Protein AF-0000000085160497 (afdb_homodimer)

Radius of gyration: 19.73 Å; Cα contacts (8 Å, |Δi|>4): 270; chains: 2; bounding box: 45×55×49 Å

Foldseek 3Di:
DVPVLVVLLVQLVVLLVVLLVLLVDDCVPDDPVVSVVSLVVSVVSLLSNLVSLLVSLQVLCCPPVNDHDDDSLVSLVVCVVVPLDDPVLSVLSVVSVVLSVCSVPPPDPVSSVVSSVSSSVCNPSSVSSSVSSD/DVPVLVVLLVQLVVLLVVLLVLLVDDCVPDDPVVSVVSLVVSLVSLLSNLVSLLVSLQVLCCPPVNDHDDDSLVSLVVCVVVPLDDPVLSVLSVVSVVLSVCSVPPPDPVSSVVSSVSSSVCNPSSVSSSVSSD

Nearest PDB structures (foldseek):
  1wwp-assembly1_B  TM=9.136E-01  e=4.218E-06  Thermus thermophilus HB8
  7bxo-assembly1_F  TM=7.061E-01  e=1.904E-03  Shewanella oneidensis MR-1
  7aer-assembly1_B  TM=7.133E-01  e=2.712E-03  Shewanella oneidensis MR-1
  6m6w-assembly1_H  TM=7.078E-01  e=6.733E-03  Shewanella oneidensis MR-1
  1ylm-assembly1_B  TM=7.278E-01  e=1.061E-02  Bacillus subtilis subsp. subtilis str. 168

Secondary structure (DSSP, 8-state):
-HHHHHHHHHHHHHHHHHHHHHHTS--TTS-HHHHHHHHHHHHHHHHHHHHHHHHHHHHHIIIII-----SHHHHHHHHHHTTSS-HHHHHHHHHHHHHHHHGGGTTSHHHHHHHHHHHHTTTTHHHHHHGGG-/-HHHHHHHHHHHHHHHHHHHHHHTS--TTS-HHHHHHHHHHHHHHHHHHHHHHHHHHHHHIIIII-----SHHHHHHHHHHTTSS-HHHHHHHHHHHHHHHHGGGTTSHHHHHHHHHHHHTTTTHHHHHHGGG-

pLDDT: mean 94.73, std 6.56, range [46.28, 98.62]

Structure (mmCIF, N/CA/C/O backbone):
data_AF-0000000085160497-model_v1
#
loop_
_entity.id
_entity.type
_entity.pdbx_description
1 polymer 'Nucleotidyltransferase substrate binding protein, HI0074 family'
#
loop_
_atom_site.group_PDB
_atom_site.id
_atom_site.type_symbol
_atom_site.label_atom_id
_atom_site.label_alt_id
_atom_site.label_comp_id
_atom_site.label_asym_id
_atom_site.label_entity_id
_atom_site.label_seq_id
_atom_site.pdbx_PDB_ins_code
_atom_site.Cartn_x
_atom_site.Cartn_y
_atom_site.Cartn_z
_atom_site.occupancy
_atom_site.B_iso_or_equiv
_atom_site.auth_seq_id
_atom_site.auth_comp_id
_atom_site.auth_asym_id
_atom_site.auth_atom_id
_atom_site.pdbx_PDB_model_num
ATOM 1 N N . MET A 1 1 ? -3.895 10.344 28.266 1 46.28 1 MET A N 1
ATOM 2 C CA . MET A 1 1 ? -4.703 10.711 27.109 1 46.28 1 MET A CA 1
ATOM 3 C C . MET A 1 1 ? -3.865 11.461 26.078 1 46.28 1 MET A C 1
ATOM 5 O O . MET A 1 1 ? -3.98 11.211 24.875 1 46.28 1 MET A O 1
ATOM 9 N N . GLU A 1 2 ? -2.902 12.438 26.594 1 61.62 2 GLU A N 1
ATOM 10 C CA . GLU A 1 2 ? -1.9 13.281 25.938 1 61.62 2 GLU A CA 1
ATOM 11 C C . GLU A 1 2 ? -0.802 12.43 25.297 1 61.62 2 GLU A C 1
ATOM 13 O O . GLU A 1 2 ? -0.268 12.797 24.25 1 61.62 2 GLU A O 1
ATOM 18 N N . GLU A 1 3 ? -0.956 11.18 25.719 1 81.44 3 GLU A N 1
ATOM 19 C CA . GLU A 1 3 ? 0.201 10.352 25.375 1 81.44 3 GLU A CA 1
ATOM 20 C C . GLU A 1 3 ? 0.017 9.672 24.016 1 81.44 3 GLU A C 1
ATOM 22 O O . GLU A 1 3 ? 0.96 9.586 23.234 1 81.44 3 GLU A O 1
ATOM 27 N N . LYS A 1 4 ? -1.234 9.438 23.703 1 89 4 LYS A N 1
ATOM 28 C CA . LYS A 1 4 ? -1.493 8.742 22.438 1 89 4 LYS A CA 1
ATOM 29 C C . LYS A 1 4 ? -1.382 9.695 21.25 1 89 4 LYS A C 1
ATOM 31 O O . LYS A 1 4 ? -0.744 9.375 20.25 1 89 4 LYS A O 1
ATOM 36 N N . LEU A 1 5 ? -1.938 10.914 21.469 1 93.88 5 LEU A N 1
ATOM 37 C CA . LEU A 1 5 ? -1.876 11.914 20.406 1 93.88 5 LEU A CA 1
ATOM 38 C C . LEU A 1 5 ? -0.433 12.32 20.125 1 93.88 5 LEU A C 1
ATOM 40 O O . LEU A 1 5 ? -0.045 12.484 18.969 1 93.88 5 LEU A O 1
ATOM 44 N N . ASP A 1 6 ? 0.327 12.445 21.188 1 93.81 6 ASP A N 1
ATOM 45 C CA . ASP A 1 6 ? 1.724 12.836 21.031 1 93.81 6 ASP A CA 1
ATOM 46 C C . ASP A 1 6 ? 2.498 11.781 20.234 1 93.81 6 ASP A C 1
ATOM 48 O O . ASP A 1 6 ? 3.314 12.117 19.375 1 93.81 6 ASP A O 1
ATOM 52 N N . ASN A 1 7 ? 2.186 10.578 20.531 1 93 7 ASN A N 1
ATOM 53 C CA . ASN A 1 7 ? 2.832 9.484 19.812 1 93 7 ASN A CA 1
ATOM 54 C C . ASN A 1 7 ? 2.443 9.484 18.328 1 93 7 ASN A C 1
ATOM 56 O O . ASN A 1 7 ? 3.303 9.336 17.469 1 93 7 ASN A O 1
ATOM 60 N N . LEU A 1 8 ? 1.203 9.688 18.125 1 93.44 8 LEU A N 1
ATOM 61 C CA . LEU A 1 8 ? 0.713 9.719 16.75 1 93.44 8 LEU A CA 1
ATOM 62 C C . LEU A 1 8 ? 1.283 10.914 15.992 1 93.44 8 LEU A C 1
ATOM 64 O O . LEU A 1 8 ? 1.651 10.797 14.82 1 93.44 8 LEU A O 1
ATOM 68 N N . ARG A 1 9 ? 1.353 12 16.656 1 95.06 9 ARG A N 1
ATOM 69 C CA . ARG A 1 9 ? 1.934 13.188 16.047 1 95.06 9 ARG A CA 1
ATOM 70 C C . ARG A 1 9 ? 3.373 12.938 15.609 1 95.06 9 ARG A C 1
ATOM 72 O O . ARG A 1 9 ? 3.766 13.289 14.5 1 95.06 9 ARG A O 1
ATOM 79 N N . ASN A 1 10 ? 4.098 12.352 16.5 1 94.44 10 ASN A N 1
ATOM 80 C CA . ASN A 1 10 ? 5.492 12.07 16.188 1 94.44 10 ASN A CA 1
ATOM 81 C C . ASN A 1 10 ? 5.621 11.125 14.992 1 94.44 10 ASN A C 1
ATOM 83 O O . ASN A 1 10 ? 6.465 11.336 14.117 1 94.44 10 ASN A O 1
ATOM 87 N N . GLN A 1 11 ? 4.793 10.117 14.945 1 93.44 11 GLN A N 1
ATOM 88 C CA . GLN A 1 11 ? 4.797 9.188 13.82 1 93.44 11 GLN A CA 1
ATOM 89 C C . GLN A 1 11 ? 4.375 9.883 12.531 1 93.44 11 GLN A C 1
ATOM 91 O O . GLN A 1 11 ? 4.934 9.617 11.461 1 93.44 11 GLN A O 1
ATOM 96 N N . CYS A 1 12 ? 3.449 10.711 12.672 1 96.06 12 CYS A N 1
ATOM 97 C CA . CYS A 1 12 ? 2.951 11.461 11.523 1 96.06 12 CYS A CA 1
ATOM 98 C C . CYS A 1 12 ? 4.031 12.375 10.953 1 96.06 12 CYS A C 1
ATOM 100 O O . CYS A 1 12 ? 4.27 12.383 9.75 1 96.06 12 CYS A O 1
ATOM 102 N N . PHE A 1 13 ? 4.711 13.086 11.875 1 96 13 PHE A N 1
ATOM 103 C CA . PHE A 1 13 ? 5.785 13.969 11.43 1 96 13 PHE A CA 1
ATOM 104 C C . PHE A 1 13 ? 6.887 13.18 10.734 1 96 13 PHE A C 1
ATOM 106 O O . PHE A 1 13 ? 7.371 13.586 9.672 1 96 13 PHE A O 1
ATOM 113 N N . ALA A 1 14 ? 7.207 12.117 11.273 1 95 14 ALA A N 1
ATOM 114 C CA . ALA A 1 14 ? 8.258 11.289 10.688 1 95 14 ALA A CA 1
ATOM 115 C C . ALA A 1 14 ? 7.836 10.766 9.32 1 95 14 ALA A C 1
ATOM 117 O O . ALA A 1 14 ? 8.625 10.789 8.375 1 95 14 ALA A O 1
ATOM 118 N N . ALA A 1 15 ? 6.621 10.266 9.234 1 95.88 15 ALA A N 1
ATOM 119 C CA . ALA A 1 15 ? 6.121 9.703 7.977 1 95.88 15 ALA A CA 1
ATOM 120 C C . ALA A 1 15 ? 6.066 10.766 6.883 1 95.88 15 ALA A C 1
ATOM 122 O O . ALA A 1 15 ? 6.43 10.5 5.734 1 95.88 15 ALA A O 1
ATOM 123 N N . VAL A 1 16 ? 5.609 11.938 7.23 1 97.06 16 VAL A N 1
ATOM 124 C CA . VAL A 1 16 ? 5.512 13.039 6.277 1 97.06 16 VAL A CA 1
ATOM 125 C C . VAL A 1 16 ? 6.91 13.445 5.812 1 97.06 16 VAL A C 1
ATOM 127 O O . VAL A 1 16 ? 7.141 13.648 4.621 1 97.06 16 VAL A O 1
ATOM 130 N N . GLN A 1 17 ? 7.805 13.516 6.73 1 96.94 17 GLN A N 1
ATOM 131 C CA . GLN A 1 17 ? 9.18 13.844 6.379 1 96.94 17 GLN A CA 1
ATOM 132 C C . GLN A 1 17 ? 9.789 12.781 5.469 1 96.94 17 GLN A C 1
ATOM 134 O O . GLN A 1 17 ? 10.516 13.109 4.527 1 96.94 17 GLN A O 1
ATOM 139 N N . ASP A 1 18 ? 9.523 11.57 5.809 1 96.31 18 ASP A N 1
ATOM 140 C CA . ASP A 1 18 ? 10.039 10.469 5 1 96.31 18 ASP A CA 1
ATOM 141 C C . ASP A 1 18 ? 9.508 10.547 3.568 1 96.31 18 ASP A C 1
ATOM 143 O O . ASP A 1 18 ? 10.234 10.266 2.615 1 96.31 18 ASP A O 1
ATOM 147 N N . PHE A 1 19 ? 8.25 10.875 3.457 1 97.88 19 PHE A N 1
ATOM 148 C CA . PHE A 1 19 ? 7.656 11.039 2.137 1 97.88 19 PHE A CA 1
ATOM 149 C C . PHE A 1 19 ? 8.336 12.164 1.368 1 97.88 19 PHE A C 1
ATOM 151 O O . PHE A 1 19 ? 8.711 11.992 0.208 1 97.88 19 PHE A O 1
ATOM 158 N N . GLU A 1 20 ? 8.562 13.281 1.992 1 98.38 20 GLU A N 1
ATOM 159 C CA . GLU A 1 20 ? 9.219 14.422 1.359 1 98.38 20 GLU A CA 1
ATOM 160 C C . GLU A 1 20 ? 10.641 14.07 0.925 1 98.38 20 GLU A C 1
ATOM 162 O O . GLU A 1 20 ? 11.047 14.375 -0.198 1 98.38 20 GLU A O 1
ATOM 167 N N . LYS A 1 21 ? 11.328 13.414 1.803 1 98 21 LYS A N 1
ATOM 168 C CA . 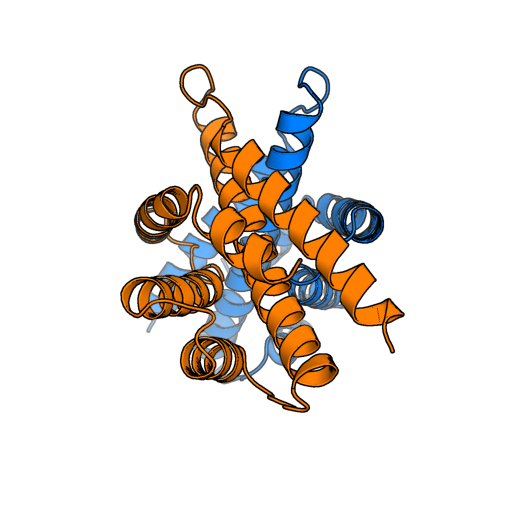LYS A 1 21 ? 12.695 13.008 1.495 1 98 21 LYS A CA 1
ATOM 169 C C . LYS A 1 21 ? 12.734 12.047 0.31 1 98 21 LYS A C 1
ATOM 171 O O . LYS A 1 21 ? 13.656 12.094 -0.506 1 98 21 LYS A O 1
ATOM 176 N N . ALA A 1 22 ? 11.781 11.164 0.278 1 98.19 22 ALA A N 1
ATOM 177 C CA . ALA A 1 22 ? 11.719 10.227 -0.838 1 98.19 22 ALA A CA 1
ATOM 178 C C . ALA A 1 22 ? 11.555 10.961 -2.166 1 98.19 22 ALA A C 1
ATOM 180 O O . ALA A 1 22 ? 12.156 10.578 -3.172 1 98.19 22 ALA A O 1
ATOM 181 N N . LEU A 1 23 ? 10.766 12.016 -2.203 1 98.12 23 LEU A N 1
ATOM 182 C CA . LEU A 1 23 ? 10.516 12.781 -3.422 1 98.12 23 LEU A CA 1
ATOM 183 C C . LEU A 1 23 ? 11.766 13.547 -3.844 1 98.12 23 LEU A C 1
ATOM 185 O O . LEU A 1 23 ? 11.883 13.961 -5 1 98.12 23 LEU A O 1
ATOM 189 N N . ASP A 1 24 ? 12.672 13.727 -2.922 1 97.44 24 ASP A N 1
ATOM 190 C CA . ASP A 1 24 ? 13.875 14.516 -3.186 1 97.44 24 ASP A CA 1
ATOM 191 C C . ASP A 1 24 ? 14.922 13.688 -3.93 1 97.44 24 ASP A C 1
ATOM 193 O O . ASP A 1 24 ? 15.922 14.227 -4.41 1 97.44 24 ASP A O 1
ATOM 197 N N . ILE A 1 25 ? 14.727 12.414 -4.008 1 96.88 25 ILE A N 1
ATOM 198 C CA . ILE A 1 25 ? 15.703 11.555 -4.656 1 96.88 25 ILE A CA 1
ATOM 199 C C . ILE A 1 25 ? 15.82 11.922 -6.133 1 96.88 25 ILE A C 1
ATOM 201 O O . ILE A 1 25 ? 14.812 12.031 -6.836 1 96.88 25 ILE A O 1
ATOM 205 N N . ASP A 1 26 ? 17 12.094 -6.605 1 94.75 26 ASP A N 1
ATOM 206 C CA . ASP A 1 26 ? 17.281 12.375 -8.008 1 94.75 26 ASP A CA 1
ATOM 207 C C . ASP A 1 26 ? 17.25 11.102 -8.844 1 94.75 26 ASP A C 1
ATOM 209 O O . ASP A 1 26 ? 18.109 10.227 -8.688 1 94.75 26 ASP A O 1
ATOM 213 N N . LEU A 1 27 ? 16.312 11.047 -9.75 1 94.88 27 LEU A N 1
ATOM 214 C CA . LEU A 1 27 ? 16.094 9.828 -10.523 1 94.88 27 LEU A CA 1
ATOM 215 C C . LEU A 1 27 ? 16.844 9.883 -11.844 1 94.88 27 LEU A C 1
ATOM 217 O O . LEU A 1 27 ? 16.906 8.883 -12.57 1 94.88 27 LEU A O 1
ATOM 221 N N . THR A 1 28 ? 17.469 10.891 -12.242 1 91.88 28 THR A N 1
ATOM 222 C CA . THR A 1 28 ? 17.984 11.148 -13.578 1 91.88 28 THR A CA 1
ATOM 223 C C . THR A 1 28 ? 19.156 10.211 -13.906 1 91.88 28 THR A C 1
ATOM 225 O O . THR A 1 28 ? 19.406 9.906 -15.07 1 91.88 28 THR A O 1
ATOM 228 N N . ARG A 1 29 ? 19.922 9.75 -13.039 1 90.31 29 ARG A N 1
ATOM 229 C CA . ARG A 1 29 ? 21.125 8.969 -13.359 1 90.31 29 ARG A CA 1
ATOM 230 C C . ARG A 1 29 ? 20.922 7.496 -13.008 1 90.31 29 ARG A C 1
ATOM 232 O O . ARG A 1 29 ? 21.875 6.723 -12.984 1 90.31 29 ARG A O 1
ATOM 239 N N . LEU A 1 30 ? 19.703 7.125 -12.766 1 92.75 30 LEU A N 1
ATOM 240 C CA . LEU A 1 30 ? 19.422 5.75 -12.383 1 92.75 30 LEU A CA 1
ATOM 241 C C . LEU A 1 30 ? 18.859 4.953 -13.562 1 92.75 30 LEU A C 1
ATOM 243 O O . LEU A 1 30 ? 18.359 5.535 -14.523 1 92.75 30 LEU A O 1
ATOM 247 N N . ASP A 1 31 ? 19.078 3.697 -13.523 1 94.06 31 ASP A N 1
ATOM 248 C CA . ASP A 1 31 ? 18.516 2.875 -14.586 1 94.06 31 ASP A CA 1
ATOM 249 C C . ASP A 1 31 ? 17 2.699 -14.406 1 94.06 31 ASP A C 1
ATOM 251 O O . ASP A 1 31 ? 16.469 3.014 -13.344 1 94.06 31 ASP A O 1
ATOM 255 N N . ALA A 1 32 ? 16.297 2.133 -15.383 1 94.88 32 ALA A N 1
ATOM 256 C CA . ALA A 1 32 ? 14.844 2.08 -15.445 1 94.88 32 ALA A CA 1
ATOM 257 C C . ALA A 1 32 ? 14.281 1.194 -14.336 1 94.88 32 ALA A C 1
ATOM 259 O O . ALA A 1 32 ? 13.211 1.477 -13.797 1 94.88 32 ALA A O 1
ATOM 260 N N . GLN A 1 33 ? 14.906 0.151 -14.055 1 94.69 33 GLN A N 1
ATOM 261 C CA . GLN A 1 33 ? 14.43 -0.759 -13.016 1 94.69 33 GLN A CA 1
ATOM 262 C C . GLN A 1 33 ? 14.461 -0.095 -11.641 1 94.69 33 GLN A C 1
ATOM 264 O O . GLN A 1 33 ? 13.492 -0.179 -10.891 1 94.69 33 GLN A O 1
ATOM 269 N N . LEU A 1 34 ? 15.57 0.515 -11.352 1 96.06 34 LEU A N 1
ATOM 270 C CA . LEU A 1 34 ? 15.711 1.222 -10.086 1 96.06 34 LEU A CA 1
ATOM 271 C C . LEU A 1 34 ? 14.695 2.355 -9.977 1 96.06 34 LEU A C 1
ATOM 273 O O . LEU A 1 34 ? 14.078 2.545 -8.93 1 96.06 34 LEU A O 1
ATOM 277 N N . ILE A 1 35 ? 14.523 3.029 -11.094 1 96.94 35 ILE A N 1
ATOM 278 C CA . ILE A 1 35 ? 13.562 4.125 -11.125 1 96.94 35 ILE A CA 1
ATOM 279 C C . ILE A 1 35 ? 12.172 3.594 -10.797 1 96.94 35 ILE A C 1
ATOM 281 O O . ILE A 1 35 ? 11.453 4.168 -9.977 1 96.94 35 ILE A O 1
ATOM 285 N N . ASP A 1 36 ? 11.805 2.535 -11.383 1 96.69 36 ASP A N 1
ATOM 286 C CA . ASP A 1 36 ? 10.492 1.939 -11.172 1 96.69 36 ASP A CA 1
ATOM 287 C C . ASP A 1 36 ? 10.281 1.582 -9.703 1 96.69 36 ASP A C 1
ATOM 289 O O . ASP A 1 36 ? 9.25 1.922 -9.117 1 96.69 36 ASP A O 1
ATOM 293 N N . VAL A 1 37 ? 11.266 0.973 -9.117 1 97.75 37 VAL A N 1
ATOM 294 C CA . VAL A 1 37 ? 11.133 0.519 -7.738 1 97.75 37 VAL A CA 1
ATOM 295 C C . VAL A 1 37 ? 11.133 1.721 -6.797 1 97.75 37 VAL A C 1
ATOM 297 O O . VAL A 1 37 ? 10.367 1.756 -5.828 1 97.75 37 VAL A O 1
ATOM 300 N N . ILE A 1 38 ? 11.945 2.678 -7.074 1 98.25 38 ILE A N 1
ATOM 301 C CA . ILE A 1 38 ? 12 3.881 -6.254 1 98.25 38 ILE A CA 1
ATOM 302 C C . ILE A 1 38 ? 10.656 4.605 -6.32 1 98.25 38 ILE A C 1
ATOM 304 O O . ILE A 1 38 ? 10.125 5.039 -5.293 1 98.25 38 ILE A O 1
ATOM 308 N N . GLN A 1 39 ? 10.102 4.707 -7.52 1 97.88 39 GLN A N 1
ATOM 309 C CA . GLN A 1 39 ? 8.805 5.355 -7.652 1 97.88 39 GLN A CA 1
ATOM 310 C C . GLN A 1 39 ? 7.73 4.605 -6.871 1 97.88 39 GLN A C 1
ATOM 312 O O . GLN A 1 39 ? 6.863 5.223 -6.25 1 97.88 39 GLN A O 1
ATOM 317 N N . ASN A 1 40 ? 7.789 3.344 -6.867 1 97.25 40 ASN A N 1
ATOM 318 C CA . ASN A 1 40 ? 6.859 2.568 -6.055 1 97.25 40 ASN A CA 1
ATOM 319 C C . ASN A 1 40 ? 7.098 2.789 -4.566 1 97.25 40 ASN A C 1
ATOM 321 O O . ASN A 1 40 ? 6.156 2.768 -3.77 1 97.25 40 ASN A O 1
ATOM 325 N N . GLY A 1 41 ? 8.367 2.941 -4.23 1 97.38 41 GLY A N 1
ATOM 326 C CA . GLY A 1 41 ? 8.672 3.312 -2.859 1 97.38 41 GLY A CA 1
ATOM 327 C C . GLY A 1 41 ? 8.094 4.656 -2.461 1 97.38 41 GLY A C 1
ATOM 328 O O . GLY A 1 41 ? 7.598 4.816 -1.343 1 97.38 41 GLY A O 1
ATOM 329 N N . GLN A 1 42 ? 8.164 5.59 -3.375 1 98 42 GLN A N 1
ATOM 330 C CA . GLN A 1 42 ? 7.57 6.902 -3.143 1 98 42 GLN A CA 1
ATOM 331 C C . GLN A 1 42 ? 6.055 6.797 -2.971 1 98 42 GLN A C 1
ATOM 333 O O . GLN A 1 42 ? 5.473 7.473 -2.121 1 98 42 GLN A O 1
ATOM 338 N N . VAL A 1 43 ? 5.453 5.965 -3.738 1 97.12 43 VAL A N 1
ATOM 339 C CA . VAL A 1 43 ? 4.023 5.719 -3.615 1 97.12 43 VAL A CA 1
ATOM 340 C C . VAL A 1 43 ? 3.715 5.125 -2.24 1 97.12 43 VAL A C 1
ATOM 342 O O . VAL A 1 43 ? 2.785 5.566 -1.562 1 97.12 43 VAL A O 1
ATOM 345 N N . GLN A 1 44 ? 4.496 4.203 -1.81 1 96.25 44 GLN A N 1
ATOM 346 C CA . GLN A 1 44 ? 4.316 3.588 -0.498 1 96.25 44 GLN A CA 1
ATOM 347 C C . GLN A 1 44 ? 4.43 4.625 0.616 1 96.25 44 GLN A C 1
ATOM 349 O O . GLN A 1 44 ? 3.615 4.645 1.54 1 96.25 44 GLN A O 1
ATOM 354 N N . LYS A 1 45 ? 5.402 5.438 0.529 1 96.75 45 LYS A N 1
ATOM 355 C CA . LYS A 1 45 ? 5.59 6.484 1.53 1 96.75 45 LYS A CA 1
ATOM 356 C C . LYS A 1 45 ? 4.418 7.461 1.531 1 96.75 45 LYS A C 1
ATOM 358 O O . LYS A 1 45 ? 4.012 7.949 2.588 1 96.75 45 LYS A O 1
ATOM 363 N N . PHE A 1 46 ? 3.875 7.719 0.376 1 97.5 46 PHE A N 1
ATOM 364 C CA . PHE A 1 46 ? 2.68 8.547 0.27 1 97.5 46 PHE A CA 1
ATOM 365 C C . PHE A 1 46 ? 1.508 7.898 1.001 1 97.5 46 PHE A C 1
ATOM 367 O O . PHE A 1 46 ? 0.82 8.555 1.785 1 97.5 46 PHE A O 1
ATOM 374 N N . GLU A 1 47 ? 1.3 6.668 0.708 1 96.12 47 GLU A N 1
ATOM 375 C CA . GLU A 1 47 ? 0.207 5.945 1.354 1 96.12 47 GLU A CA 1
ATOM 376 C C . GLU A 1 47 ? 0.318 6.023 2.873 1 96.12 47 GLU A C 1
ATOM 378 O O . GLU A 1 47 ? -0.67 6.289 3.561 1 96.12 47 GLU A O 1
ATOM 383 N N . ILE A 1 48 ? 1.489 5.805 3.352 1 95.81 48 ILE A N 1
ATOM 384 C CA . ILE A 1 48 ? 1.744 5.82 4.789 1 95.81 48 ILE A CA 1
ATOM 385 C C . ILE A 1 48 ? 1.479 7.219 5.34 1 95.81 48 ILE A C 1
ATOM 387 O O . ILE A 1 48 ? 0.833 7.371 6.383 1 95.81 48 ILE A O 1
ATOM 391 N N . ALA A 1 49 ? 1.974 8.219 4.68 1 96.62 49 ALA A N 1
ATOM 392 C CA . ALA A 1 49 ? 1.789 9.602 5.121 1 96.62 49 ALA A CA 1
ATOM 393 C C . ALA A 1 49 ? 0.307 9.953 5.203 1 96.62 49 ALA A C 1
ATOM 395 O O . ALA A 1 49 ? -0.148 10.523 6.199 1 96.62 49 ALA A O 1
ATOM 396 N N . VAL A 1 50 ? -0.453 9.594 4.172 1 97 50 VAL A N 1
ATOM 397 C CA . VAL A 1 50 ? -1.883 9.883 4.148 1 97 50 VAL A CA 1
ATOM 398 C C . VAL A 1 50 ? -2.572 9.18 5.316 1 97 50 VAL A C 1
ATOM 400 O O . VAL A 1 50 ? -3.355 9.789 6.043 1 97 50 VAL A O 1
ATOM 403 N N . GLU A 1 51 ? -2.221 7.938 5.516 1 95.44 51 GLU A N 1
ATOM 404 C CA . GLU A 1 51 ? -2.848 7.117 6.547 1 95.44 51 GLU A CA 1
ATOM 405 C C . GLU A 1 51 ? -2.596 7.691 7.938 1 95.44 51 GLU A C 1
ATOM 407 O O . GLU A 1 51 ? -3.531 7.875 8.719 1 95.44 51 GLU A O 1
ATOM 412 N N . ILE A 1 52 ? -1.404 7.961 8.18 1 95.44 52 ILE A N 1
ATOM 413 C CA . ILE A 1 52 ? -1.064 8.391 9.531 1 95.44 52 ILE A CA 1
ATOM 414 C C . ILE A 1 52 ? -1.551 9.82 9.758 1 95.44 52 ILE A C 1
ATOM 416 O O . ILE A 1 52 ? -1.917 10.188 10.883 1 95.44 52 ILE A O 1
ATOM 420 N N . CYS A 1 53 ? -1.6 10.625 8.727 1 96.88 53 CYS A N 1
ATOM 421 C CA . CYS A 1 53 ? -2.082 12 8.852 1 96.88 53 CYS A CA 1
ATOM 422 C C . CYS A 1 53 ? -3.545 12.023 9.281 1 96.88 53 CYS A C 1
ATOM 424 O O . CYS A 1 53 ? -3.893 12.656 10.281 1 96.88 53 CYS A O 1
ATOM 426 N N . TRP A 1 54 ? -4.402 11.281 8.516 1 97 54 TRP A N 1
ATOM 427 C CA . TRP A 1 54 ? -5.812 11.367 8.891 1 97 54 TRP A CA 1
ATOM 428 C C . TRP A 1 54 ? -6.059 10.688 10.234 1 97 54 TRP A C 1
ATOM 430 O O . TRP A 1 54 ? -6.918 11.125 11.008 1 97 54 TRP A O 1
ATOM 440 N N . LYS A 1 55 ? -5.273 9.719 10.594 1 95.75 55 LYS A N 1
ATOM 441 C CA . LYS A 1 55 ? -5.414 9.086 11.898 1 95.75 55 LYS A CA 1
ATOM 442 C C . LYS A 1 55 ? -5.008 10.031 13.023 1 95.75 55 LYS A C 1
ATOM 444 O O . LYS A 1 55 ? -5.613 10.031 14.094 1 95.75 55 LYS A O 1
ATOM 449 N N . THR A 1 56 ? -3.951 10.727 12.805 1 96.88 56 THR A N 1
ATOM 450 C CA . THR A 1 56 ? -3.516 11.719 13.781 1 96.88 56 THR A CA 1
ATOM 451 C C . THR A 1 56 ? -4.574 12.812 13.953 1 96.88 56 THR A C 1
ATOM 453 O O . THR A 1 56 ? -4.895 13.195 15.078 1 96.88 56 THR A O 1
ATOM 456 N N . ILE A 1 57 ? -5.125 13.266 12.867 1 98.06 57 ILE A N 1
ATOM 457 C CA . ILE A 1 57 ? -6.18 14.273 12.922 1 98.06 57 ILE A CA 1
ATOM 458 C C . ILE A 1 57 ? -7.387 13.719 13.672 1 98.06 57 ILE A C 1
ATOM 460 O O . ILE A 1 57 ? -7.992 14.414 14.492 1 98.06 57 ILE A O 1
ATOM 464 N N . LYS A 1 58 ? -7.711 12.484 13.375 1 97.94 58 LYS A N 1
ATOM 465 C CA . LYS A 1 58 ? -8.797 11.828 14.086 1 97.94 58 LYS A CA 1
ATOM 466 C C . LYS A 1 58 ? -8.578 11.875 15.594 1 97.94 58 LYS A C 1
ATOM 468 O O . LYS A 1 58 ? -9.477 12.258 16.344 1 97.94 58 LYS A O 1
ATOM 473 N N . GLN A 1 59 ? -7.414 11.461 15.969 1 97.38 59 GLN A N 1
ATOM 474 C CA . GLN A 1 59 ? -7.09 11.461 17.391 1 97.38 59 GLN A CA 1
ATOM 475 C C . GLN A 1 59 ? -7.098 12.875 17.953 1 97.38 59 GLN A C 1
ATOM 477 O O . GLN A 1 59 ? -7.539 13.094 19.094 1 97.38 59 GLN A O 1
ATOM 482 N N . PHE A 1 60 ? -6.539 13.82 17.234 1 97.81 60 PHE A N 1
ATOM 483 C CA . PHE A 1 60 ? -6.543 15.227 17.609 1 97.81 60 PHE A CA 1
ATOM 484 C C . PHE A 1 60 ? -7.969 15.727 17.828 1 97.81 60 PHE A C 1
ATOM 486 O O . PHE A 1 60 ? -8.266 16.359 18.844 1 97.81 60 PHE A O 1
ATOM 493 N N . LEU A 1 61 ? -8.898 15.414 16.938 1 97.94 61 LEU A N 1
ATOM 494 C CA . LEU A 1 61 ? -10.289 15.836 17.016 1 97.94 61 LEU A CA 1
ATOM 495 C C . LEU A 1 61 ? -10.977 15.211 18.234 1 97.94 61 LEU A C 1
ATOM 497 O O . LEU A 1 61 ? -11.812 15.852 18.875 1 97.94 61 LEU A O 1
ATOM 501 N N . TYR A 1 62 ? -10.594 14.047 18.453 1 97.81 62 TYR A N 1
ATOM 502 C CA . TYR A 1 62 ? -11.164 13.359 19.609 1 97.81 62 TYR A CA 1
ATOM 503 C C . TYR A 1 62 ? -10.664 13.977 20.906 1 97.81 62 TYR A C 1
ATOM 505 O O . TYR A 1 62 ? -11.461 14.359 21.766 1 97.81 62 TYR A O 1
ATOM 513 N N . GLU A 1 63 ? -9.406 14.125 21.047 1 96.75 63 GLU A N 1
ATOM 514 C CA . GLU A 1 63 ? -8.805 14.539 22.312 1 96.75 63 GLU A CA 1
ATOM 515 C C . GLU A 1 63 ? -9.031 16.031 22.578 1 96.75 63 GLU A C 1
ATOM 517 O O . GLU A 1 63 ? -9.25 16.438 23.719 1 96.75 63 GLU A O 1
ATOM 522 N N . ILE A 1 64 ? -8.977 16.781 21.578 1 96.19 64 ILE A N 1
ATOM 523 C CA . ILE A 1 64 ? -9.016 18.234 21.766 1 96.19 64 ILE A CA 1
ATOM 524 C C . ILE A 1 64 ? -10.453 18.734 21.641 1 96.19 64 ILE A C 1
ATOM 526 O O . ILE A 1 64 ? -10.859 19.656 22.359 1 96.19 64 ILE A O 1
ATOM 530 N N . HIS A 1 65 ? -11.227 18.125 20.828 1 97 65 HIS A N 1
ATOM 531 C CA . HIS A 1 65 ? -12.531 18.703 20.547 1 97 65 HIS A CA 1
ATOM 532 C C . HIS A 1 65 ? -13.656 17.75 20.922 1 97 65 HIS A C 1
ATOM 534 O O . HIS A 1 65 ? -14.836 18.109 20.875 1 97 65 HIS A O 1
ATOM 540 N N . GLY A 1 66 ? -13.289 16.5 21.141 1 97.44 66 GLY A N 1
ATOM 541 C CA . GLY A 1 66 ? -14.273 15.555 21.672 1 97.44 66 GLY A CA 1
ATOM 542 C C . GLY A 1 66 ? -15.055 14.844 20.578 1 97.44 66 GLY A C 1
ATOM 543 O O . GLY A 1 66 ? -16.109 14.25 20.844 1 97.44 66 GLY A O 1
ATOM 544 N N . PHE A 1 67 ? -14.609 14.875 19.297 1 97.75 67 PHE A N 1
ATOM 545 C CA . PHE A 1 67 ? -15.297 14.203 18.219 1 97.75 67 PHE A CA 1
ATOM 546 C C . PHE A 1 67 ? -14.742 12.797 18 1 97.75 67 PHE A C 1
ATOM 548 O O . PHE A 1 67 ? -13.531 12.617 17.859 1 97.75 67 PHE A O 1
ATOM 555 N N . ASP A 1 68 ? -15.625 11.836 18.016 1 96.94 68 ASP A N 1
ATOM 556 C CA . ASP A 1 68 ? -15.273 10.445 17.734 1 96.94 68 ASP A CA 1
ATOM 557 C C . ASP A 1 68 ? -15.789 10.023 16.359 1 96.94 68 ASP A C 1
ATOM 559 O O . ASP A 1 68 ? -16.953 9.617 16.219 1 96.94 68 ASP A O 1
ATOM 563 N N . LEU A 1 69 ? -14.945 10.125 15.391 1 97.19 69 LEU A N 1
ATOM 564 C CA . LEU A 1 69 ? -15.352 9.914 14.008 1 97.19 69 LEU A CA 1
ATOM 565 C C . LEU A 1 69 ? -14.805 8.594 13.477 1 97.19 69 LEU A C 1
ATOM 567 O O . LEU A 1 69 ? -13.703 8.18 13.844 1 97.19 69 LEU A O 1
ATOM 571 N N . ALA A 1 70 ? -15.484 7.992 12.578 1 93.38 70 ALA A N 1
ATOM 572 C CA . ALA A 1 70 ? -15.18 6.613 12.203 1 93.38 70 ALA A CA 1
ATOM 573 C C . ALA A 1 70 ? -14.414 6.559 10.891 1 93.38 70 ALA A C 1
ATOM 575 O O . ALA A 1 70 ? -13.602 5.656 10.672 1 93.38 70 ALA A O 1
ATOM 576 N N . SER A 1 71 ? -14.641 7.555 9.953 1 96.5 71 SER A N 1
ATOM 577 C CA . SER A 1 71 ? -14.062 7.395 8.625 1 96.5 71 SER A CA 1
ATOM 578 C C . SER A 1 71 ? -13.109 8.539 8.289 1 96.5 71 SER A C 1
ATOM 580 O O . SER A 1 71 ? -13.297 9.664 8.758 1 96.5 71 SER A O 1
ATOM 582 N N . PRO A 1 72 ? -12.125 8.211 7.406 1 97.69 72 PRO A N 1
ATOM 583 C CA . PRO A 1 72 ? -11.172 9.25 7.004 1 97.69 72 PRO A CA 1
ATOM 584 C C . PRO A 1 72 ? -11.844 10.477 6.398 1 97.69 72 PRO A C 1
ATOM 586 O O . PRO A 1 72 ? -11.484 11.609 6.734 1 97.69 72 PRO A O 1
ATOM 589 N N . LYS A 1 73 ? -12.797 10.219 5.586 1 98 73 LYS A N 1
ATOM 590 C CA . LYS A 1 73 ? -13.469 11.328 4.922 1 98 73 LYS A CA 1
ATOM 591 C C . LYS A 1 73 ? -14.172 12.227 5.934 1 98 73 LYS A C 1
ATOM 593 O O . LYS A 1 73 ? -14.07 13.453 5.859 1 98 73 LYS A O 1
ATOM 598 N N . MET A 1 74 ? -14.812 11.641 6.887 1 98.38 74 MET A N 1
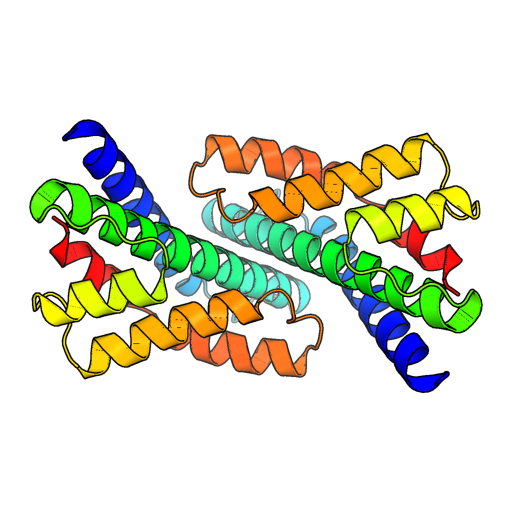ATOM 599 C CA . MET A 1 74 ? -15.484 12.398 7.934 1 98.38 74 MET A CA 1
ATOM 600 C C . MET A 1 74 ? -14.477 13.195 8.758 1 98.38 74 MET A C 1
ATOM 602 O O . MET A 1 74 ? -14.742 14.344 9.133 1 98.38 74 MET A O 1
ATOM 606 N N . VAL A 1 75 ? -13.391 12.594 9 1 98.56 75 VAL A N 1
ATOM 607 C CA . VAL A 1 75 ? -12.336 13.211 9.797 1 98.56 75 VAL A CA 1
ATOM 608 C C . VAL A 1 75 ? -11.82 14.469 9.094 1 98.56 75 VAL A C 1
ATOM 610 O O . VAL A 1 75 ? -11.734 15.539 9.703 1 98.56 75 VAL A O 1
ATOM 613 N N . ILE A 1 76 ? -11.539 14.352 7.84 1 98.56 76 ILE A N 1
ATOM 614 C CA . ILE A 1 76 ? -10.984 15.469 7.094 1 98.56 76 ILE A CA 1
ATOM 615 C C . ILE A 1 76 ? -12.031 16.578 6.957 1 98.56 76 ILE A C 1
ATOM 617 O O . ILE A 1 76 ? -11.719 17.766 7.07 1 98.56 76 ILE A O 1
ATOM 621 N N . LYS A 1 77 ? -13.234 16.172 6.785 1 98.5 77 LYS A N 1
ATOM 622 C CA . LYS A 1 77 ? -14.312 17.156 6.668 1 98.5 77 LYS A CA 1
ATOM 623 C C . LYS A 1 77 ? -14.508 17.922 7.98 1 98.5 77 LYS A C 1
ATOM 625 O O . LYS A 1 77 ? -14.695 19.141 7.977 1 98.5 77 LYS A O 1
ATOM 630 N N . LYS A 1 78 ? -14.547 17.234 9.062 1 98.56 78 LYS A N 1
ATOM 631 C CA . LYS A 1 78 ? -14.695 17.891 10.359 1 98.56 78 LYS A CA 1
ATOM 632 C C . LYS A 1 78 ? -13.523 18.828 10.641 1 98.56 78 LYS A C 1
ATOM 634 O O . LYS A 1 78 ? -13.703 19.922 11.172 1 98.56 78 LYS A O 1
ATOM 639 N N . PHE A 1 79 ? -12.312 18.344 10.297 1 98.38 79 PHE A N 1
ATOM 640 C CA . PHE A 1 79 ? -11.102 19.156 10.438 1 98.38 79 PHE A CA 1
ATOM 641 C C . PHE A 1 79 ? -11.234 20.469 9.672 1 98.38 79 PHE A C 1
ATOM 643 O O . PHE A 1 79 ? -10.797 21.516 10.148 1 98.38 79 PHE A O 1
ATOM 650 N N . PHE A 1 80 ? -11.836 20.406 8.523 1 98.56 80 PHE A N 1
ATOM 651 C CA . PHE A 1 80 ? -12.133 21.578 7.707 1 98.56 80 PHE A CA 1
ATOM 652 C C . PHE A 1 80 ? -13.195 22.438 8.375 1 98.56 80 PHE A C 1
ATOM 654 O O . PHE A 1 80 ? -13.039 23.656 8.469 1 98.56 80 PHE A O 1
ATOM 661 N N . GLU A 1 81 ? -14.227 21.828 8.852 1 98.31 81 GLU A N 1
ATOM 662 C CA . GLU A 1 81 ? -15.328 22.547 9.477 1 98.31 81 GLU A CA 1
ATOM 663 C C . GLU A 1 81 ? -14.844 23.375 10.664 1 98.31 81 GLU A C 1
ATOM 665 O O . GLU A 1 81 ? -15.383 24.453 10.938 1 98.31 81 GLU A O 1
ATOM 670 N N . LEU A 1 82 ? -13.898 22.891 11.336 1 97.88 82 LEU A N 1
ATOM 671 C CA . LEU A 1 82 ? -13.391 23.547 12.539 1 97.88 82 LEU A CA 1
ATOM 672 C C . LEU A 1 82 ? -12.383 24.625 12.18 1 97.88 82 LEU A C 1
ATOM 674 O O . LEU A 1 82 ? -11.852 25.312 13.055 1 97.88 82 LEU A O 1
ATOM 678 N N . GLY A 1 83 ? -12 24.703 10.922 1 97.38 83 GLY A N 1
ATOM 679 C CA . GLY A 1 83 ? -11.219 25.828 10.453 1 97.38 83 GLY A CA 1
ATOM 680 C C . GLY A 1 83 ? -9.742 25.5 10.289 1 97.38 83 GLY A C 1
ATOM 681 O O . GLY A 1 83 ? -8.93 26.406 10.062 1 97.38 83 GLY A O 1
ATOM 682 N N . TYR A 1 84 ? -9.445 24.203 10.383 1 97.5 84 TYR A N 1
ATOM 683 C CA . TYR A 1 84 ? -8.031 23.828 10.328 1 97.5 84 TYR A CA 1
ATOM 684 C C . TYR A 1 84 ? -7.57 23.656 8.883 1 97.5 84 TYR A C 1
ATOM 686 O O . TYR A 1 84 ? -6.371 23.516 8.625 1 97.5 84 TYR A O 1
ATOM 694 N N . LEU A 1 85 ? -8.492 23.547 7.992 1 97.44 85 LEU A N 1
ATOM 695 C CA . LEU A 1 85 ? -8.18 23.453 6.57 1 97.44 85 LEU A CA 1
ATOM 696 C C . LEU A 1 85 ? -8.852 24.594 5.789 1 97.44 85 LEU A C 1
ATOM 698 O O . LEU A 1 85 ? -9.969 24.984 6.109 1 97.44 85 LEU A O 1
ATOM 702 N N . GLN A 1 86 ? -8.195 25.047 4.75 1 96.56 86 GLN A N 1
ATOM 703 C CA . GLN A 1 86 ? -8.828 25.922 3.771 1 96.56 86 GLN A CA 1
ATOM 704 C C . GLN A 1 86 ? -9.609 25.125 2.74 1 96.56 86 GLN A C 1
ATOM 706 O O . GLN A 1 86 ? -9.406 23.922 2.602 1 96.56 86 GLN A O 1
ATOM 711 N N . TYR A 1 87 ? -10.453 25.781 2.025 1 95.69 87 TYR A N 1
ATOM 712 C CA . TYR A 1 87 ? -11.336 25.109 1.075 1 95.69 87 TYR A CA 1
ATOM 713 C C . TYR A 1 87 ? -10.531 24.344 0.035 1 95.69 87 TYR A C 1
ATOM 715 O O . TYR A 1 87 ? -10.844 23.188 -0.264 1 95.69 87 TYR A O 1
ATOM 723 N N . ASP A 1 88 ? -9.555 24.906 -0.494 1 95.75 88 ASP A N 1
ATOM 724 C CA . ASP A 1 88 ? -8.742 24.25 -1.514 1 95.75 88 ASP A CA 1
ATOM 725 C C . ASP A 1 88 ? -7.953 23.094 -0.921 1 95.75 88 ASP A C 1
ATOM 727 O O . ASP A 1 88 ? -7.668 22.109 -1.613 1 95.75 88 ASP A O 1
ATOM 731 N N . GLU A 1 89 ? -7.621 23.141 0.362 1 97.75 89 GLU A N 1
ATOM 732 C CA . GLU A 1 89 ? -6.891 22.078 1.043 1 97.75 89 GLU A CA 1
ATOM 733 C C . GLU A 1 89 ? -7.793 20.891 1.329 1 97.75 89 GLU A C 1
ATOM 735 O O . GLU A 1 89 ? -7.332 19.75 1.338 1 97.75 89 GLU A O 1
ATOM 740 N N . LEU A 1 90 ? -9.055 21.234 1.535 1 98.12 90 LEU A N 1
ATOM 741 C CA . LEU A 1 90 ? -10.016 20.156 1.767 1 98.12 90 LEU A CA 1
ATOM 742 C C . LEU A 1 90 ? -10.07 19.203 0.576 1 98.12 90 LEU A C 1
ATOM 744 O O . LEU A 1 90 ? -9.906 18 0.734 1 98.12 90 LEU A O 1
ATOM 748 N N . ASP A 1 91 ? -10.273 19.75 -0.598 1 97.88 91 ASP A N 1
ATOM 749 C CA . ASP A 1 91 ? -10.375 18.953 -1.815 1 97.88 91 ASP A CA 1
ATOM 750 C C . ASP A 1 91 ? -9.094 18.156 -2.061 1 97.88 91 ASP A C 1
ATOM 752 O O . ASP A 1 91 ? -9.148 16.984 -2.445 1 97.88 91 ASP A O 1
ATOM 756 N N . VAL A 1 92 ? -7.977 18.797 -1.876 1 98.44 92 VAL A N 1
ATOM 757 C CA . VAL A 1 92 ? -6.68 18.172 -2.09 1 98.44 92 VAL A CA 1
ATOM 758 C C . VAL A 1 92 ? -6.52 16.984 -1.141 1 98.44 92 VAL A C 1
ATOM 760 O O . VAL A 1 92 ? -6.082 15.906 -1.551 1 98.44 92 VAL A O 1
ATOM 763 N N . PHE A 1 93 ? -6.883 17.172 0.128 1 98.62 93 PHE A N 1
ATOM 764 C CA . PHE A 1 93 ? -6.742 16.109 1.128 1 98.62 93 PHE A CA 1
ATOM 765 C C . PHE A 1 93 ? -7.684 14.953 0.83 1 98.62 93 PHE A C 1
ATOM 767 O O . PHE A 1 93 ? -7.277 13.789 0.872 1 98.62 93 PHE A O 1
ATOM 774 N N . LEU A 1 94 ? -8.953 15.266 0.487 1 98.44 94 LEU A N 1
ATOM 775 C CA . LEU A 1 94 ? -9.914 14.219 0.144 1 98.44 94 LEU A CA 1
ATOM 776 C C . LEU A 1 94 ? -9.453 13.438 -1.078 1 98.44 94 LEU A C 1
ATOM 778 O O . LEU A 1 94 ? -9.625 12.219 -1.143 1 98.44 94 LEU A O 1
ATOM 782 N N . HIS A 1 95 ? -8.875 14.125 -1.984 1 98.12 95 HIS A N 1
ATOM 783 C CA . HIS A 1 95 ? -8.352 13.461 -3.172 1 98.12 95 HIS A CA 1
ATOM 784 C C . HIS A 1 95 ? -7.184 12.547 -2.822 1 98.12 95 HIS A C 1
ATOM 786 O O . HIS A 1 95 ? -7.008 11.492 -3.436 1 98.12 95 HIS A O 1
ATOM 792 N N . ALA A 1 96 ? -6.328 12.945 -1.865 1 98.31 96 ALA A N 1
ATOM 793 C CA . ALA A 1 96 ? -5.246 12.078 -1.405 1 98.31 96 ALA A CA 1
ATOM 794 C C . ALA A 1 96 ? -5.785 10.758 -0.878 1 98.31 96 ALA A C 1
ATOM 796 O O . ALA A 1 96 ? -5.191 9.695 -1.11 1 98.31 96 ALA A O 1
ATOM 797 N N . LEU A 1 97 ? -6.895 10.836 -0.153 1 97.5 97 LEU A N 1
ATOM 798 C CA . LEU A 1 97 ? -7.539 9.625 0.344 1 97.5 97 LEU A CA 1
ATOM 799 C C . LEU A 1 97 ? -7.969 8.727 -0.809 1 97.5 97 LEU A C 1
ATOM 801 O O . LEU A 1 97 ? -7.805 7.508 -0.745 1 97.5 97 LEU A O 1
ATOM 805 N N . ASP A 1 98 ? -8.477 9.367 -1.837 1 96.31 98 ASP A N 1
ATOM 806 C CA . ASP A 1 98 ? -8.922 8.609 -3.004 1 96.31 98 ASP A CA 1
ATOM 807 C C . ASP A 1 98 ? -7.742 7.934 -3.699 1 96.31 98 ASP A C 1
ATOM 809 O O . ASP A 1 98 ? -7.844 6.781 -4.125 1 96.31 98 ASP A O 1
ATOM 813 N N . ILE A 1 99 ? -6.656 8.648 -3.865 1 96.38 99 ILE A N 1
ATOM 814 C CA . ILE A 1 99 ? -5.457 8.086 -4.484 1 96.38 99 ILE A CA 1
ATOM 815 C C . ILE A 1 99 ? -4.969 6.887 -3.678 1 96.38 99 ILE A C 1
ATOM 817 O O . ILE A 1 99 ? -4.707 5.82 -4.238 1 96.38 99 ILE A O 1
ATOM 821 N N . ARG A 1 100 ? -4.867 7.043 -2.404 1 94.25 100 ARG A N 1
ATOM 822 C CA . ARG A 1 100 ? -4.406 5.98 -1.518 1 94.25 100 ARG A CA 1
ATOM 823 C C . ARG A 1 100 ? -5.266 4.73 -1.665 1 94.25 100 ARG A C 1
ATOM 825 O O . ARG A 1 100 ? -4.742 3.617 -1.736 1 94.25 100 ARG A O 1
ATOM 832 N N . ASN A 1 101 ? -6.555 4.906 -1.781 1 90 101 ASN A N 1
ATOM 833 C CA . ASN A 1 101 ? -7.477 3.785 -1.917 1 90 101 ASN A CA 1
ATOM 834 C C . ASN A 1 101 ? -7.312 3.08 -3.26 1 90 101 ASN A C 1
ATOM 836 O O . ASN A 1 101 ? -7.566 1.88 -3.373 1 90 101 ASN A O 1
ATOM 840 N N . SER A 1 102 ? -6.824 3.852 -4.199 1 90.25 102 SER A N 1
ATOM 841 C CA . SER A 1 102 ? -6.691 3.324 -5.555 1 90.25 102 SER A CA 1
ATOM 842 C C . SER A 1 102 ? -5.348 2.631 -5.75 1 90.25 102 SER A C 1
ATOM 844 O O . SER A 1 102 ? -5.16 1.896 -6.719 1 90.25 102 SER A O 1
ATOM 846 N N . CYS A 1 103 ? -4.375 2.773 -4.855 1 88.25 103 CYS A N 1
ATOM 847 C CA . CYS A 1 103 ? -3.012 2.279 -5.016 1 88.25 103 CYS A CA 1
ATOM 848 C C . CYS A 1 103 ? -2.979 0.755 -5.004 1 88.25 103 CYS A C 1
ATOM 850 O O . CYS A 1 103 ? -2.027 0.147 -5.496 1 88.25 103 CYS A O 1
ATOM 852 N N . ASN A 1 104 ? -4.027 0.102 -4.523 1 77.44 104 ASN A N 1
ATOM 853 C CA . ASN A 1 104 ? -4.109 -1.354 -4.527 1 77.44 104 ASN A CA 1
ATOM 854 C C . ASN A 1 104 ? -4.402 -1.896 -5.926 1 77.44 104 ASN A C 1
ATOM 856 O O . ASN A 1 104 ? -4.297 -3.1 -6.164 1 77.44 104 ASN A O 1
ATOM 860 N N . HIS A 1 105 ? -4.613 -0.912 -6.836 1 80.19 105 HIS A N 1
ATOM 861 C CA . HIS A 1 105 ? -5.051 -1.314 -8.164 1 80.19 105 HIS A CA 1
ATOM 862 C C . HIS A 1 105 ? -4.074 -0.84 -9.234 1 80.19 105 HIS A C 1
ATOM 864 O O . HIS A 1 105 ? -4.441 -0.729 -10.406 1 80.19 105 HIS A O 1
ATOM 870 N N . ILE A 1 106 ? -2.943 -0.627 -8.859 1 81.12 106 ILE A N 1
ATOM 871 C CA . ILE A 1 106 ? -2.047 0.011 -9.82 1 81.12 106 ILE A CA 1
ATOM 872 C C . ILE A 1 106 ? -1.238 -1.054 -10.555 1 81.12 106 ILE A C 1
ATOM 874 O O . ILE A 1 106 ? -0.032 -0.894 -10.766 1 81.12 106 ILE A O 1
ATOM 878 N N . TYR A 1 107 ? -1.813 -2.133 -10.875 1 80.56 107 TYR A N 1
ATOM 879 C CA . TYR A 1 107 ? -1.09 -3.201 -11.555 1 80.56 107 TYR A CA 1
ATOM 880 C C . TYR A 1 107 ? -0.893 -2.875 -13.031 1 80.56 107 TYR A C 1
ATOM 882 O O . TYR A 1 107 ? -0.038 -3.465 -13.695 1 80.56 107 TYR A O 1
ATOM 890 N N . ASN A 1 108 ? -1.677 -1.919 -13.5 1 83.94 108 ASN A N 1
ATOM 891 C CA . ASN A 1 108 ? -1.514 -1.424 -14.859 1 83.94 108 ASN A CA 1
ATOM 892 C C . ASN A 1 108 ? -0.53 -0.259 -14.914 1 83.94 108 ASN A C 1
ATOM 894 O O . ASN A 1 108 ? -0.651 0.701 -14.156 1 83.94 108 ASN A O 1
ATOM 898 N N . HIS A 1 109 ? 0.387 -0.352 -15.836 1 86 109 HIS A N 1
ATOM 899 C CA . HIS A 1 109 ? 1.444 0.648 -15.93 1 86 109 HIS A CA 1
ATOM 900 C C . HIS A 1 109 ? 0.871 2.035 -16.203 1 86 109 HIS A C 1
ATOM 902 O O . HIS A 1 109 ? 1.316 3.023 -15.609 1 86 109 HIS A O 1
ATOM 908 N N . SER A 1 110 ? -0.083 2.098 -17.078 1 90.25 110 SER A N 1
ATOM 909 C CA . SER A 1 110 ? -0.666 3.395 -17.406 1 90.25 110 SER A CA 1
ATOM 910 C C . SER A 1 110 ? -1.363 4.012 -16.203 1 90.25 110 SER A C 1
ATOM 912 O O . SER A 1 110 ? -1.283 5.223 -15.977 1 90.25 110 SER A O 1
ATOM 914 N N . VAL A 1 111 ? -2.02 3.18 -15.453 1 91.31 111 VAL A N 1
ATOM 915 C CA . VAL A 1 111 ? -2.693 3.648 -14.242 1 91.31 111 VAL A CA 1
ATOM 916 C C . VAL A 1 111 ? -1.661 4.125 -13.227 1 91.31 111 VAL A C 1
ATOM 918 O O . VAL A 1 111 ? -1.829 5.18 -12.609 1 91.31 111 VAL A O 1
ATOM 921 N N . PHE A 1 112 ? -0.595 3.414 -13.156 1 94.38 112 PHE A N 1
ATOM 922 C CA . PHE A 1 112 ? 0.469 3.785 -12.234 1 94.38 112 PHE A CA 1
ATOM 923 C C . PHE A 1 112 ? 1.024 5.164 -12.57 1 94.38 112 PHE A C 1
ATOM 925 O O . PHE A 1 112 ? 1.171 6.016 -11.695 1 94.38 112 PHE A O 1
ATOM 932 N N . VAL A 1 113 ? 1.349 5.367 -13.797 1 94.44 113 VAL A N 1
ATOM 933 C CA . VAL A 1 113 ? 1.959 6.613 -14.25 1 94.44 113 VAL A CA 1
ATOM 934 C C . VAL A 1 113 ? 1.037 7.785 -13.93 1 94.44 113 VAL A C 1
ATOM 936 O O . VAL A 1 113 ? 1.491 8.828 -13.445 1 94.44 113 VAL A O 1
ATOM 939 N N . GLU A 1 114 ? -0.211 7.629 -14.133 1 94.69 114 GLU A N 1
ATOM 940 C CA . GLU A 1 114 ? -1.188 8.68 -13.867 1 94.69 114 GLU A CA 1
ATOM 941 C C . GLU A 1 114 ? -1.274 8.992 -12.375 1 94.69 114 GLU A C 1
ATOM 943 O O . GLU A 1 114 ? -1.266 10.156 -11.977 1 94.69 114 GLU A O 1
ATOM 948 N N . LEU A 1 115 ? -1.333 8.008 -11.57 1 95.75 115 LEU A N 1
ATOM 949 C CA . LEU A 1 115 ? -1.427 8.188 -10.125 1 95.75 115 LEU A CA 1
ATOM 950 C C . LEU A 1 115 ? -0.139 8.781 -9.57 1 95.75 115 LEU A C 1
ATOM 952 O O . LEU A 1 115 ? -0.18 9.68 -8.719 1 95.75 115 LEU A O 1
ATOM 956 N N . TYR A 1 116 ? 0.964 8.32 -10.102 1 96.88 116 TYR A N 1
ATOM 957 C CA . TYR A 1 116 ? 2.264 8.789 -9.633 1 96.88 116 TYR A CA 1
ATOM 958 C C . TYR A 1 116 ? 2.418 10.289 -9.875 1 96.88 116 TYR A C 1
ATOM 960 O O . TYR A 1 116 ? 2.918 11.016 -9.008 1 96.88 116 TYR A O 1
ATOM 968 N N . LYS A 1 117 ? 1.984 10.719 -11.031 1 97.06 117 LYS A N 1
ATOM 969 C CA . LYS A 1 117 ? 2.047 12.141 -11.359 1 97.06 117 LYS A CA 1
ATOM 970 C C . LYS A 1 117 ? 1.283 12.977 -10.336 1 97.06 117 LYS A C 1
ATOM 972 O O . LYS A 1 117 ? 1.718 14.07 -9.977 1 97.06 117 LYS A O 1
ATOM 977 N N . GLN A 1 118 ? 0.219 12.477 -9.914 1 97.44 118 GLN A N 1
ATOM 978 C CA . GLN A 1 118 ? -0.586 13.172 -8.922 1 97.44 118 GLN A CA 1
ATOM 979 C C . GLN A 1 118 ? 0.084 13.141 -7.551 1 97.44 118 GLN A C 1
ATOM 981 O O . GLN A 1 118 ? 0.075 14.141 -6.824 1 97.44 118 GLN A O 1
ATOM 986 N N . ILE A 1 119 ? 0.669 12.062 -7.195 1 98 119 ILE A N 1
ATOM 987 C CA . ILE A 1 119 ? 1.283 11.859 -5.891 1 98 119 ILE A CA 1
ATOM 988 C C . ILE A 1 119 ? 2.432 12.852 -5.703 1 98 119 ILE A C 1
ATOM 990 O O . ILE A 1 119 ? 2.59 13.43 -4.625 1 98 119 ILE A O 1
ATOM 994 N N . VAL A 1 120 ? 3.188 13.086 -6.758 1 97.94 120 VAL A N 1
ATOM 995 C CA . VAL A 1 120 ? 4.332 13.984 -6.684 1 97.94 120 VAL A CA 1
ATOM 996 C C . VAL A 1 120 ? 3.855 15.406 -6.402 1 97.94 120 VAL A C 1
ATOM 998 O O . VAL A 1 120 ? 4.57 16.203 -5.785 1 97.94 120 VAL A O 1
ATOM 1001 N N . GLU A 1 121 ? 2.641 15.766 -6.715 1 97.94 121 GLU A N 1
ATOM 1002 C CA . GLU A 1 121 ? 2.088 17.109 -6.531 1 97.94 121 GLU A CA 1
ATOM 1003 C C . GLU A 1 121 ? 1.765 17.375 -5.066 1 97.94 121 GLU A C 1
ATOM 1005 O O . GLU A 1 121 ? 1.503 18.516 -4.68 1 97.94 121 GLU A O 1
ATOM 1010 N N . TYR A 1 122 ? 1.843 16.391 -4.301 1 98.5 122 TYR A N 1
ATOM 1011 C CA . TYR A 1 122 ? 1.516 16.547 -2.889 1 98.5 122 TYR A CA 1
ATOM 1012 C C . TYR A 1 122 ? 2.73 17.016 -2.098 1 98.5 122 TYR A C 1
ATOM 1014 O O . TYR A 1 122 ? 2.658 17.188 -0.878 1 98.5 122 TYR A O 1
ATOM 1022 N N . ARG A 1 123 ? 3.822 17.188 -2.799 1 97.62 123 ARG A N 1
ATOM 1023 C CA . ARG A 1 123 ? 4.988 17.766 -2.148 1 97.62 123 ARG A CA 1
ATOM 1024 C C . ARG A 1 123 ? 4.613 19.047 -1.395 1 97.62 123 ARG A C 1
ATOM 1026 O O . ARG A 1 123 ? 3.984 19.938 -1.956 1 97.62 123 ARG A O 1
ATOM 1033 N N . GLY A 1 124 ? 4.957 19.062 -0.13 1 97.56 124 GLY A N 1
ATOM 1034 C CA . GLY A 1 124 ? 4.762 20.25 0.687 1 97.56 124 GLY A CA 1
ATOM 1035 C C . GLY A 1 124 ? 3.363 20.359 1.268 1 97.56 124 GLY A C 1
ATOM 1036 O O . GLY A 1 124 ? 3.094 21.219 2.105 1 97.56 124 GLY A O 1
ATOM 1037 N N . PHE A 1 125 ? 2.406 19.5 0.869 1 98.38 125 PHE A N 1
ATOM 1038 C CA . PHE A 1 125 ? 1.026 19.594 1.329 1 98.38 125 PHE A CA 1
ATOM 1039 C C . PHE A 1 125 ? 0.908 19.125 2.777 1 98.38 125 PHE A C 1
ATOM 1041 O O . PHE A 1 125 ? 0.428 19.875 3.635 1 98.38 125 PHE A O 1
ATOM 1048 N N . PHE A 1 126 ? 1.446 17.984 3.098 1 97.94 126 PHE A N 1
ATOM 1049 C CA . PHE A 1 126 ? 1.234 17.391 4.406 1 97.94 126 PHE A CA 1
ATOM 1050 C C . PHE A 1 126 ? 2.035 18.125 5.477 1 97.94 126 PHE A C 1
ATOM 1052 O O . PHE A 1 126 ? 1.553 18.312 6.594 1 97.94 126 PHE A O 1
ATOM 1059 N N . PRO A 1 127 ? 3.264 18.531 5.105 1 96.94 127 PRO A N 1
ATOM 1060 C CA . PRO A 1 127 ? 3.982 19.328 6.094 1 96.94 127 PRO A CA 1
ATOM 1061 C C . PRO A 1 127 ? 3.188 20.547 6.555 1 96.94 127 PRO A C 1
ATOM 1063 O O . PRO A 1 127 ? 3.178 20.875 7.746 1 96.94 127 PRO A O 1
ATOM 1066 N N . ARG A 1 128 ? 2.467 21.141 5.695 1 96.12 128 ARG A N 1
ATOM 1067 C CA . ARG A 1 128 ? 1.674 22.312 6.035 1 96.12 128 ARG A CA 1
ATOM 1068 C C . ARG A 1 128 ? 0.5 21.938 6.938 1 96.12 128 ARG A C 1
ATOM 1070 O O . ARG A 1 128 ? 0.193 22.656 7.891 1 96.12 128 ARG A O 1
ATOM 1077 N N . ILE A 1 129 ? -0.074 20.844 6.676 1 96.5 129 ILE A N 1
ATOM 1078 C CA . ILE A 1 129 ? -1.251 20.422 7.426 1 96.5 129 ILE A CA 1
ATOM 1079 C C . ILE A 1 129 ? -0.847 20.016 8.844 1 96.5 129 ILE A C 1
ATOM 1081 O O . ILE A 1 129 ? -1.485 20.438 9.812 1 96.5 129 ILE A O 1
ATOM 1085 N N . ILE A 1 130 ? 0.213 19.266 8.93 1 94.06 130 ILE A N 1
ATOM 1086 C CA . ILE A 1 130 ? 0.522 18.672 10.227 1 94.06 130 ILE A CA 1
ATOM 1087 C C . ILE A 1 130 ? 1.098 19.734 11.164 1 94.06 130 ILE A C 1
ATOM 1089 O O . ILE A 1 130 ? 1.107 19.562 12.383 1 94.06 130 ILE A O 1
ATOM 1093 N N . GLN A 1 131 ? 1.599 20.797 10.594 1 93.56 131 GLN A N 1
ATOM 1094 C CA . GLN A 1 131 ? 2.045 21.922 11.406 1 93.56 131 GLN A CA 1
ATOM 1095 C C . GLN A 1 131 ? 0.901 22.469 12.25 1 93.56 131 GLN A C 1
ATOM 1097 O O . GLN A 1 131 ? 1.129 23.016 13.328 1 93.56 131 GLN A O 1
ATOM 1102 N N . ARG A 1 132 ? -0.268 22.25 11.875 1 92.62 132 ARG A N 1
ATOM 1103 C CA . ARG A 1 132 ? -1.445 22.766 12.562 1 92.62 132 ARG A CA 1
ATOM 1104 C C . ARG A 1 132 ? -1.819 21.891 13.75 1 92.62 132 ARG A C 1
ATOM 1106 O O . ARG A 1 132 ? -2.623 22.297 14.594 1 92.62 132 ARG A O 1
ATOM 1113 N N . LEU A 1 133 ? -1.225 20.719 13.773 1 91.44 133 LEU A N 1
ATOM 1114 C CA . LEU A 1 133 ? -1.5 19.781 14.859 1 91.44 133 LEU A CA 1
ATOM 1115 C C . LEU A 1 133 ? -0.533 20 16.016 1 91.44 133 LEU A C 1
ATOM 1117 O O . LEU A 1 133 ? -0.608 19.312 17.031 1 91.44 133 LEU A O 1
ATOM 1121 N N . GLU A 1 134 ? 0.507 20.859 15.828 1 82.5 134 GLU A N 1
ATOM 1122 C CA . GLU A 1 134 ? 1.443 21.188 16.906 1 82.5 134 GLU A CA 1
ATOM 1123 C C . GLU A 1 134 ? 0.8 22.109 17.938 1 82.5 134 GLU A C 1
ATOM 1125 O O . GLU A 1 134 ? -0.025 22.969 17.594 1 82.5 134 GLU A O 1
ATOM 1130 N N . MET B 1 1 ? -15.773 -14.039 -22.125 1 46.28 1 MET B N 1
ATOM 1131 C CA . MET B 1 1 ? -15.586 -14.547 -20.766 1 46.28 1 MET B CA 1
ATOM 1132 C C . MET B 1 1 ? -14.117 -14.852 -20.5 1 46.28 1 MET B C 1
ATOM 1134 O O . MET B 1 1 ? -13.594 -14.555 -19.438 1 46.28 1 MET B O 1
ATOM 1138 N N . GLU B 1 2 ? -13.359 -15.508 -21.578 1 61.91 2 GLU B N 1
ATOM 1139 C CA . GLU B 1 2 ? -11.961 -15.898 -21.719 1 61.91 2 GLU B CA 1
ATOM 1140 C C . GLU B 1 2 ? -11.047 -14.672 -21.734 1 61.91 2 GLU B C 1
ATOM 1142 O O . GLU B 1 2 ? -9.922 -14.727 -21.219 1 61.91 2 GLU B O 1
ATOM 1147 N N . GLU B 1 3 ? -11.805 -13.57 -21.828 1 81.5 3 GLU B N 1
ATOM 1148 C CA . GLU B 1 3 ? -11.016 -12.375 -22.125 1 81.5 3 GLU B CA 1
ATOM 1149 C C . GLU B 1 3 ? -10.609 -11.664 -20.844 1 81.5 3 GLU B C 1
ATOM 1151 O O . GLU B 1 3 ? -9.477 -11.188 -20.719 1 81.5 3 GLU B O 1
ATOM 1156 N N . LYS B 1 4 ? -11.43 -11.836 -19.844 1 88.62 4 LYS B N 1
ATOM 1157 C CA . LYS B 1 4 ? -11.141 -11.141 -18.594 1 88.62 4 LYS B CA 1
ATOM 1158 C C . LYS B 1 4 ? -10.062 -11.875 -17.797 1 88.62 4 LYS B C 1
ATOM 1160 O O . LYS B 1 4 ? -9.117 -11.25 -17.312 1 88.62 4 LYS B O 1
ATOM 1165 N N . LEU B 1 5 ? -10.188 -13.227 -17.766 1 93.88 5 LEU B N 1
ATOM 1166 C CA . LEU B 1 5 ? -9.203 -14.031 -17.062 1 93.88 5 LEU B CA 1
ATOM 1167 C C . LEU B 1 5 ? -7.824 -13.906 -17.703 1 93.88 5 LEU B C 1
ATOM 1169 O O . LEU B 1 5 ? -6.816 -13.805 -17 1 93.88 5 LEU B O 1
ATOM 1173 N N . ASP B 1 6 ? -7.832 -13.898 -19.016 1 93.75 6 ASP B N 1
ATOM 1174 C CA . ASP B 1 6 ? -6.559 -13.781 -19.719 1 93.75 6 ASP B CA 1
ATOM 1175 C C . ASP B 1 6 ? -5.879 -12.445 -19.406 1 93.75 6 ASP B C 1
ATOM 1177 O O . ASP B 1 6 ? -4.664 -12.398 -19.219 1 93.75 6 ASP B O 1
ATOM 1181 N N . ASN B 1 7 ? -6.676 -11.453 -19.344 1 93 7 ASN B N 1
ATOM 1182 C CA . ASN B 1 7 ? -6.141 -10.133 -19 1 93 7 ASN B CA 1
ATOM 1183 C C . ASN B 1 7 ? -5.586 -10.102 -17.578 1 93 7 ASN B C 1
ATOM 1185 O O . ASN B 1 7 ? -4.496 -9.586 -17.344 1 93 7 ASN B O 1
ATOM 1189 N N . LEU B 1 8 ? -6.332 -10.68 -16.719 1 93.44 8 LEU B N 1
ATOM 1190 C CA . LEU B 1 8 ? -5.902 -10.727 -15.32 1 93.44 8 LEU B CA 1
ATOM 1191 C C . LEU B 1 8 ? -4.648 -11.578 -15.172 1 93.44 8 LEU B C 1
ATOM 1193 O O . LEU B 1 8 ? -3.74 -11.227 -14.414 1 93.44 8 LEU B O 1
ATOM 1197 N N . ARG B 1 9 ? -4.609 -12.641 -15.867 1 95 9 ARG B N 1
ATOM 1198 C CA . ARG B 1 9 ? -3.432 -13.5 -15.836 1 95 9 ARG B CA 1
ATOM 1199 C C . ARG B 1 9 ? -2.186 -12.742 -16.281 1 95 9 ARG B C 1
ATOM 1201 O O . ARG B 1 9 ? -1.138 -12.828 -15.633 1 95 9 ARG B O 1
ATOM 1208 N N . ASN B 1 10 ? -2.346 -12.055 -17.344 1 94.44 10 ASN B N 1
ATOM 1209 C CA . ASN B 1 10 ? -1.212 -11.297 -17.859 1 94.44 10 ASN B CA 1
ATOM 1210 C C . ASN B 1 10 ? -0.745 -10.242 -16.859 1 94.44 10 ASN B C 1
ATOM 1212 O O . ASN B 1 10 ? 0.458 -10.062 -16.656 1 94.44 10 ASN B O 1
ATOM 1216 N N . GLN B 1 11 ? -1.686 -9.555 -16.234 1 93.5 11 GLN B N 1
ATOM 1217 C CA . GLN B 1 11 ? -1.346 -8.562 -15.219 1 93.5 11 GLN B CA 1
ATOM 1218 C C . GLN B 1 11 ? -0.693 -9.219 -14 1 93.5 11 GLN B C 1
ATOM 1220 O O . GLN B 1 11 ? 0.248 -8.672 -13.422 1 93.5 11 GLN B O 1
ATOM 1225 N N . CYS B 1 12 ? -1.197 -10.32 -13.688 1 96.06 12 CYS B N 1
ATOM 1226 C CA . CYS B 1 12 ? -0.667 -11.062 -12.555 1 96.06 12 CYS B CA 1
ATOM 1227 C C . CYS B 1 12 ? 0.77 -11.5 -12.805 1 96.06 12 CYS B C 1
ATOM 1229 O O . CYS B 1 12 ? 1.644 -11.305 -11.961 1 96.06 12 CYS B O 1
ATOM 1231 N N . PHE B 1 13 ? 0.998 -12.047 -14.016 1 96 13 PHE B N 1
ATOM 1232 C CA . PHE B 1 13 ? 2.346 -12.477 -14.367 1 96 13 PHE B CA 1
ATOM 1233 C C . PHE B 1 13 ? 3.311 -11.297 -14.344 1 96 13 PHE B C 1
ATOM 1235 O O . PHE B 1 13 ? 4.418 -11.398 -13.812 1 96 13 PHE B O 1
ATOM 1242 N N . ALA B 1 14 ? 2.889 -10.25 -14.844 1 95.06 14 ALA B N 1
ATOM 1243 C CA . ALA B 1 14 ? 3.736 -9.062 -14.875 1 95.06 14 ALA B CA 1
ATOM 1244 C C . ALA B 1 14 ? 4.031 -8.562 -13.461 1 95.06 14 ALA B C 1
ATOM 1246 O O . ALA B 1 14 ? 5.172 -8.219 -13.148 1 95.06 14 ALA B O 1
ATOM 1247 N N . ALA B 1 15 ? 2.996 -8.492 -12.641 1 96 15 ALA B N 1
ATOM 1248 C CA . ALA B 1 15 ? 3.152 -8 -11.273 1 96 15 ALA B CA 1
ATOM 1249 C C . ALA B 1 15 ? 4.09 -8.898 -10.477 1 96 15 ALA B C 1
ATOM 1251 O O . ALA B 1 15 ? 4.934 -8.406 -9.719 1 96 15 ALA B O 1
ATOM 1252 N N . VAL B 1 16 ? 3.951 -10.18 -10.625 1 97.12 16 VAL B N 1
ATOM 1253 C CA . VAL B 1 16 ? 4.785 -11.141 -9.914 1 97.12 16 VAL B CA 1
ATOM 1254 C C . VAL B 1 16 ? 6.234 -11.008 -10.383 1 97.12 16 VAL B C 1
ATOM 1256 O O . VAL B 1 16 ? 7.16 -11 -9.57 1 97.12 16 VAL B O 1
ATOM 1259 N N . GLN B 1 17 ? 6.398 -10.875 -11.648 1 96.94 17 GLN B N 1
ATOM 1260 C CA . GLN B 1 17 ? 7.742 -10.695 -12.188 1 96.94 17 GLN B CA 1
ATOM 1261 C C . GLN B 1 17 ? 8.367 -9.406 -11.672 1 96.94 17 GLN B C 1
ATOM 1263 O O . GLN B 1 17 ? 9.562 -9.367 -11.359 1 96.94 17 GLN B O 1
ATOM 1268 N N . ASP B 1 18 ? 7.574 -8.391 -11.664 1 96.38 18 ASP B N 1
ATOM 1269 C CA . ASP B 1 18 ? 8.062 -7.102 -11.18 1 96.38 18 ASP B CA 1
ATOM 1270 C C . ASP B 1 18 ? 8.508 -7.199 -9.727 1 96.38 18 ASP B C 1
ATOM 1272 O O . ASP B 1 18 ? 9.5 -6.586 -9.328 1 96.38 18 ASP B O 1
ATOM 1276 N N . PHE B 1 19 ? 7.734 -7.918 -8.945 1 97.88 19 PHE B N 1
ATOM 1277 C CA . PHE B 1 19 ? 8.094 -8.125 -7.551 1 97.88 19 PHE B CA 1
ATOM 1278 C C . PHE B 1 19 ? 9.414 -8.883 -7.438 1 97.88 19 PHE B C 1
ATOM 1280 O O . PHE B 1 19 ? 10.305 -8.477 -6.691 1 97.88 19 PHE B O 1
ATOM 1287 N N . GLU B 1 20 ? 9.609 -9.914 -8.195 1 98.38 20 GLU B N 1
ATOM 1288 C CA . GLU B 1 20 ? 10.844 -10.695 -8.18 1 98.38 20 GLU B CA 1
ATOM 1289 C C . GLU B 1 20 ? 12.039 -9.852 -8.602 1 98.38 20 GLU B C 1
ATOM 1291 O O . GLU B 1 20 ? 13.086 -9.883 -7.957 1 98.38 20 GLU B O 1
ATOM 1296 N N . LYS B 1 21 ? 11.836 -9.102 -9.641 1 98.06 21 LYS B N 1
ATOM 1297 C CA . LYS B 1 21 ? 12.898 -8.234 -10.125 1 98.06 21 LYS B CA 1
ATOM 1298 C C . LYS B 1 21 ? 13.289 -7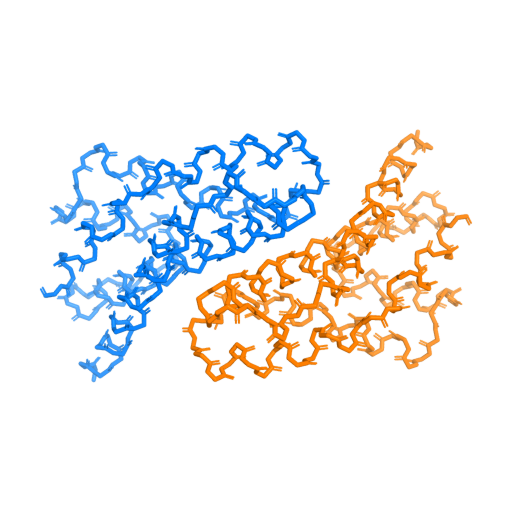.195 -9.078 1 98.06 21 LYS B C 1
ATOM 1300 O O . LYS B 1 21 ? 14.469 -6.848 -8.945 1 98.06 21 LYS B O 1
ATOM 1305 N N . ALA B 1 22 ? 12.305 -6.672 -8.422 1 98.25 22 ALA B N 1
ATOM 1306 C CA . ALA B 1 22 ? 12.586 -5.695 -7.371 1 98.25 22 ALA B CA 1
ATOM 1307 C C . ALA B 1 22 ? 13.469 -6.297 -6.285 1 98.25 22 ALA B C 1
ATOM 1309 O O . ALA B 1 22 ? 14.367 -5.629 -5.77 1 98.25 22 ALA B O 1
ATOM 1310 N N . LEU B 1 23 ? 13.25 -7.543 -5.91 1 98.12 23 LEU B N 1
ATOM 1311 C CA . LEU B 1 23 ? 14.008 -8.211 -4.859 1 98.12 23 LEU B CA 1
ATOM 1312 C C . LEU B 1 23 ? 15.438 -8.477 -5.316 1 98.12 23 LEU B C 1
ATOM 1314 O O . LEU B 1 23 ? 16.328 -8.703 -4.488 1 98.12 23 LEU B O 1
ATOM 1318 N N . ASP B 1 24 ? 15.648 -8.43 -6.605 1 97.5 24 ASP B N 1
ATOM 1319 C CA . ASP B 1 24 ? 16.953 -8.75 -7.164 1 97.5 24 ASP B CA 1
ATOM 1320 C C . ASP B 1 24 ? 17.906 -7.547 -7.07 1 97.5 24 ASP B C 1
ATOM 1322 O O . ASP B 1 24 ? 19.109 -7.676 -7.309 1 97.5 24 ASP B O 1
ATOM 1326 N N . ILE B 1 25 ? 17.391 -6.414 -6.762 1 96.88 25 ILE B N 1
ATOM 1327 C CA . ILE B 1 25 ? 18.203 -5.215 -6.703 1 96.88 25 ILE B CA 1
ATOM 1328 C C . ILE B 1 25 ? 19.266 -5.363 -5.609 1 96.88 25 ILE B C 1
ATOM 1330 O O . ILE B 1 25 ? 18.938 -5.719 -4.477 1 96.88 25 ILE B O 1
ATOM 1334 N N . ASP B 1 26 ? 20.469 -5.09 -5.914 1 94.88 26 ASP B N 1
ATOM 1335 C CA . ASP B 1 26 ? 21.578 -5.113 -4.961 1 94.88 26 ASP B CA 1
ATOM 1336 C C . ASP B 1 26 ? 21.609 -3.834 -4.129 1 94.88 26 ASP B C 1
ATOM 1338 O O . ASP B 1 26 ? 21.859 -2.75 -4.652 1 94.88 26 ASP B O 1
ATOM 1342 N N . LEU B 1 27 ? 21.406 -3.996 -2.85 1 94.94 27 LEU B N 1
ATOM 1343 C CA . LEU B 1 27 ? 21.281 -2.846 -1.961 1 94.94 27 LEU B CA 1
ATOM 1344 C C . LEU B 1 27 ? 22.625 -2.502 -1.32 1 94.94 27 LEU B C 1
ATOM 1346 O O . LEU B 1 27 ? 22.75 -1.472 -0.655 1 94.94 27 LEU B O 1
ATOM 1350 N N . THR B 1 28 ? 23.641 -3.193 -1.456 1 92.06 28 THR B N 1
ATOM 1351 C CA . THR B 1 28 ? 24.891 -3.123 -0.696 1 92.06 28 THR B CA 1
ATOM 1352 C C . THR B 1 28 ? 25.641 -1.827 -0.997 1 92.06 28 THR B C 1
ATOM 1354 O O . THR B 1 28 ? 26.391 -1.331 -0.159 1 92.06 28 THR B O 1
ATOM 1357 N N . ARG B 1 29 ? 25.562 -1.22 -2.098 1 90.5 29 ARG B N 1
ATOM 1358 C CA . ARG B 1 29 ? 26.375 -0.06 -2.438 1 90.5 29 ARG B CA 1
ATOM 1359 C C . ARG B 1 29 ? 25.547 1.217 -2.443 1 90.5 29 ARG B C 1
ATOM 1361 O O . ARG B 1 29 ? 26 2.256 -2.93 1 90.5 29 ARG B O 1
ATOM 1368 N N . LEU B 1 30 ? 24.375 1.133 -1.904 1 92.81 30 LEU B N 1
ATOM 1369 C CA . LEU B 1 30 ? 23.484 2.291 -1.907 1 92.81 30 LEU B CA 1
ATOM 1370 C C . LEU B 1 30 ? 23.484 2.977 -0.546 1 92.81 30 LEU B C 1
ATOM 1372 O O . LEU B 1 30 ? 23.844 2.367 0.463 1 92.81 30 LEU B O 1
ATOM 1376 N N . ASP B 1 31 ? 23.219 4.223 -0.565 1 94.06 31 ASP B N 1
ATOM 1377 C CA . ASP B 1 31 ? 23.125 4.918 0.715 1 94.06 31 ASP B CA 1
ATOM 1378 C C . ASP B 1 31 ? 21.828 4.562 1.446 1 94.06 31 ASP B C 1
ATOM 1380 O O . ASP B 1 31 ? 20.922 3.979 0.858 1 94.06 31 ASP B O 1
ATOM 1384 N N . ALA B 1 32 ? 21.672 4.961 2.705 1 94.94 32 ALA B N 1
ATOM 1385 C CA . ALA B 1 32 ? 20.594 4.535 3.598 1 94.94 32 ALA B CA 1
ATOM 1386 C C . ALA B 1 32 ? 19.25 5.059 3.121 1 94.94 32 ALA B C 1
ATOM 1388 O O . ALA B 1 32 ? 18.234 4.383 3.26 1 94.94 32 ALA B O 1
ATOM 1389 N N . GLN B 1 33 ? 19.219 6.223 2.635 1 94.62 33 GLN B N 1
ATOM 1390 C CA . GLN B 1 33 ? 17.969 6.809 2.166 1 94.62 33 GLN B CA 1
ATOM 1391 C C . GLN B 1 33 ? 17.422 6.051 0.96 1 94.62 33 GLN B C 1
ATOM 1393 O O . GLN B 1 33 ? 16.234 5.727 0.908 1 94.62 33 GLN B O 1
ATOM 1398 N N . LEU B 1 34 ? 18.281 5.82 0.027 1 96.06 34 LEU B N 1
ATOM 1399 C CA . LEU B 1 34 ? 17.906 5.07 -1.163 1 96.06 34 LEU B CA 1
ATOM 1400 C C . LEU B 1 34 ? 17.453 3.662 -0.794 1 96.06 34 LEU B C 1
ATOM 1402 O O . LEU B 1 34 ? 16.453 3.168 -1.313 1 96.06 34 LEU B O 1
ATOM 1406 N N . ILE B 1 35 ? 18.188 3.084 0.133 1 96.94 35 ILE B N 1
ATOM 1407 C CA . ILE B 1 35 ? 17.844 1.742 0.588 1 96.94 35 ILE B CA 1
ATOM 1408 C C . ILE B 1 35 ? 16.438 1.743 1.183 1 96.94 35 ILE B C 1
ATOM 1410 O O . ILE B 1 35 ? 15.609 0.88 0.857 1 96.94 35 ILE B O 1
ATOM 1414 N N . ASP B 1 36 ? 16.141 2.676 1.981 1 96.69 36 ASP B N 1
ATOM 1415 C CA . ASP B 1 36 ? 14.836 2.777 2.627 1 96.69 36 ASP B CA 1
ATOM 1416 C C . ASP B 1 36 ? 13.719 2.887 1.591 1 96.69 36 ASP B C 1
ATOM 1418 O O . ASP B 1 36 ? 12.719 2.164 1.668 1 96.69 36 ASP B O 1
ATOM 1422 N N . VAL B 1 37 ? 13.922 3.715 0.618 1 97.75 37 VAL B N 1
ATOM 1423 C CA . VAL B 1 37 ? 12.883 3.949 -0.381 1 97.75 37 VAL B CA 1
ATOM 1424 C C . VAL B 1 37 ? 12.734 2.719 -1.273 1 97.75 37 VAL B C 1
ATOM 1426 O O . VAL B 1 37 ? 11.625 2.328 -1.626 1 97.75 37 VAL B O 1
ATOM 1429 N N . ILE B 1 38 ? 13.836 2.125 -1.617 1 98.25 38 ILE B N 1
ATOM 1430 C CA . ILE B 1 38 ? 13.797 0.923 -2.445 1 98.25 38 ILE B CA 1
ATOM 1431 C C . ILE B 1 38 ? 13.07 -0.193 -1.701 1 98.25 38 ILE B C 1
ATOM 1433 O O . ILE B 1 38 ? 12.227 -0.884 -2.277 1 98.25 38 ILE B O 1
ATOM 1437 N N . GLN B 1 39 ? 13.367 -0.335 -0.422 1 97.88 39 GLN B N 1
ATOM 1438 C CA . GLN B 1 39 ? 12.688 -1.36 0.359 1 97.88 39 GLN B CA 1
ATOM 1439 C C . GLN B 1 39 ? 11.188 -1.093 0.421 1 97.88 39 GLN B C 1
ATOM 1441 O O . GLN B 1 39 ? 10.383 -2.023 0.353 1 97.88 39 GLN B O 1
ATOM 1446 N N . ASN B 1 40 ? 10.812 0.107 0.521 1 97.25 40 ASN B N 1
ATOM 1447 C CA . ASN B 1 40 ? 9.391 0.442 0.475 1 97.25 40 ASN B CA 1
ATOM 1448 C C . ASN B 1 40 ? 8.789 0.154 -0.899 1 97.25 40 ASN B C 1
ATOM 1450 O O . ASN B 1 40 ? 7.625 -0.227 -1.004 1 97.25 40 ASN B O 1
ATOM 1454 N N . GLY B 1 41 ? 9.602 0.392 -1.908 1 97.44 41 GLY B N 1
ATOM 1455 C CA . GLY B 1 41 ? 9.172 -0.004 -3.238 1 97.44 41 GLY B CA 1
ATOM 1456 C C . GLY B 1 41 ? 8.953 -1.499 -3.373 1 97.44 41 GLY B C 1
ATOM 1457 O O . GLY B 1 41 ? 7.992 -1.934 -4.016 1 97.44 41 GLY B O 1
ATOM 1458 N N . GLN B 1 42 ? 9.836 -2.25 -2.771 1 98 42 GLN B N 1
ATOM 1459 C CA . GLN B 1 42 ? 9.688 -3.701 -2.764 1 98 42 GLN B CA 1
ATOM 1460 C C . GLN B 1 42 ? 8.422 -4.121 -2.025 1 98 42 GLN B C 1
ATOM 1462 O O . GLN B 1 42 ? 7.719 -5.039 -2.455 1 98 42 GLN B O 1
ATOM 1467 N N . VAL B 1 43 ? 8.141 -3.459 -0.969 1 97.12 43 VAL B N 1
ATOM 1468 C CA . VAL B 1 43 ? 6.91 -3.713 -0.223 1 97.12 43 VAL B CA 1
ATOM 1469 C C . VAL B 1 43 ? 5.699 -3.408 -1.102 1 97.12 43 VAL B C 1
ATOM 1471 O O . VAL B 1 43 ? 4.758 -4.199 -1.168 1 97.12 43 VAL B O 1
ATOM 1474 N N . GLN B 1 44 ? 5.727 -2.326 -1.795 1 96.31 44 GLN B N 1
ATOM 1475 C CA . GLN B 1 44 ? 4.641 -1.951 -2.695 1 96.31 44 GLN B CA 1
ATOM 1476 C C . GLN B 1 44 ? 4.43 -3.01 -3.773 1 96.31 44 GLN B C 1
ATOM 1478 O O . GLN B 1 44 ? 3.293 -3.393 -4.062 1 96.31 44 GLN B O 1
ATOM 1483 N N . LYS B 1 45 ? 5.484 -3.447 -4.348 1 96.81 45 LYS B N 1
ATOM 1484 C CA . LYS B 1 45 ? 5.395 -4.477 -5.383 1 96.81 45 LYS B CA 1
ATOM 1485 C C . LYS B 1 45 ? 4.836 -5.777 -4.816 1 96.81 45 LYS B C 1
ATOM 1487 O O . LYS B 1 45 ? 4.086 -6.484 -5.492 1 96.81 45 LYS B O 1
ATOM 1492 N N . PHE B 1 46 ? 5.18 -6.074 -3.594 1 97.5 46 PHE B N 1
ATOM 1493 C CA . PHE B 1 46 ? 4.617 -7.23 -2.91 1 97.5 46 PHE B CA 1
ATOM 1494 C C . PHE B 1 46 ? 3.107 -7.09 -2.764 1 97.5 46 PHE B C 1
ATOM 1496 O O . PHE B 1 46 ? 2.359 -8.016 -3.078 1 97.5 46 PHE B O 1
ATOM 1503 N N . GLU B 1 47 ? 2.707 -5.977 -2.271 1 96.12 47 GLU B N 1
ATOM 1504 C CA . GLU B 1 47 ? 1.278 -5.73 -2.094 1 96.12 47 GLU B CA 1
ATOM 1505 C C . GLU B 1 47 ? 0.517 -5.93 -3.4 1 96.12 47 GLU B C 1
ATOM 1507 O O . GLU B 1 47 ? -0.53 -6.578 -3.424 1 96.12 47 GLU B O 1
ATOM 1512 N N . ILE B 1 48 ? 1.049 -5.383 -4.438 1 95.88 48 ILE B N 1
ATOM 1513 C CA . ILE B 1 48 ? 0.424 -5.473 -5.754 1 95.88 48 ILE B CA 1
ATOM 1514 C C . ILE B 1 48 ? 0.371 -6.93 -6.199 1 95.88 48 ILE B C 1
ATOM 1516 O O . ILE B 1 48 ? -0.659 -7.398 -6.691 1 95.88 48 ILE B O 1
ATOM 1520 N N . ALA B 1 49 ? 1.448 -7.637 -6.059 1 96.69 49 ALA B N 1
ATOM 1521 C CA . ALA B 1 49 ? 1.514 -9.039 -6.461 1 96.69 49 ALA B CA 1
ATOM 1522 C C . ALA B 1 49 ? 0.471 -9.867 -5.719 1 96.69 49 ALA B C 1
ATOM 1524 O O . ALA B 1 49 ? -0.255 -10.656 -6.332 1 96.69 49 ALA B O 1
ATOM 1525 N N . VAL B 1 50 ? 0.372 -9.664 -4.406 1 97 50 VAL B N 1
ATOM 1526 C CA . VAL B 1 50 ? -0.594 -10.406 -3.602 1 97 50 VAL B CA 1
ATOM 1527 C C . VAL B 1 50 ? -2.01 -10.102 -4.082 1 97 50 VAL B C 1
ATOM 1529 O O . VAL B 1 50 ? -2.811 -11.016 -4.297 1 97 50 VAL B O 1
ATOM 1532 N N . GLU B 1 51 ? -2.271 -8.844 -4.305 1 95.44 51 GLU B N 1
ATOM 1533 C CA . GLU B 1 51 ? -3.604 -8.391 -4.695 1 95.44 51 GLU B CA 1
ATOM 1534 C C . GLU B 1 51 ? -4.016 -8.992 -6.039 1 95.44 51 GLU B C 1
ATOM 1536 O O . GLU B 1 51 ? -5.102 -9.562 -6.16 1 95.44 51 GLU B O 1
ATOM 1541 N N . ILE B 1 52 ? -3.178 -8.875 -6.953 1 95.5 52 ILE B N 1
ATOM 1542 C CA . ILE B 1 52 ? -3.551 -9.312 -8.297 1 95.5 52 ILE B CA 1
ATOM 1543 C C . ILE B 1 52 ? -3.574 -10.836 -8.359 1 95.5 52 ILE B C 1
ATOM 1545 O O . ILE B 1 5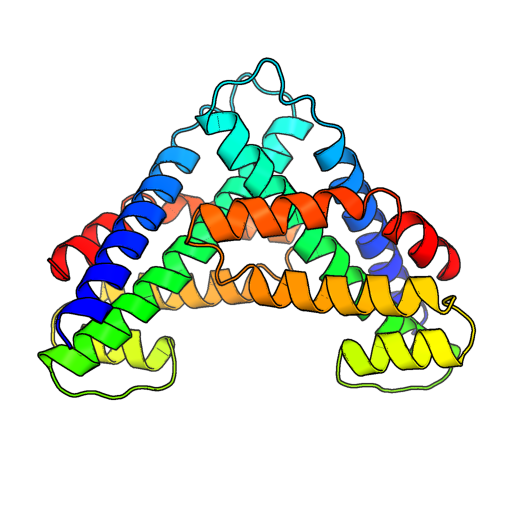2 ? -4.367 -11.422 -9.102 1 95.5 52 ILE B O 1
ATOM 1549 N N . CYS B 1 53 ? -2.746 -11.508 -7.574 1 96.94 53 CYS B N 1
ATOM 1550 C CA . CYS B 1 53 ? -2.73 -12.969 -7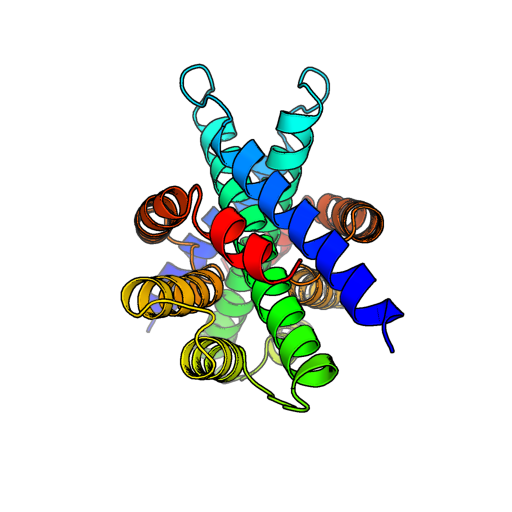.555 1 96.94 53 CYS B CA 1
ATOM 1551 C C . CYS B 1 53 ? -4.066 -13.523 -7.07 1 96.94 53 CYS B C 1
ATOM 1553 O O . CYS B 1 53 ? -4.691 -14.328 -7.754 1 96.94 53 CYS B O 1
ATOM 1555 N N . TRP B 1 54 ? -4.52 -13.031 -5.875 1 97 54 TRP B N 1
ATOM 1556 C CA . TRP B 1 54 ? -5.766 -13.617 -5.387 1 97 54 TRP B CA 1
ATOM 1557 C C . TRP B 1 54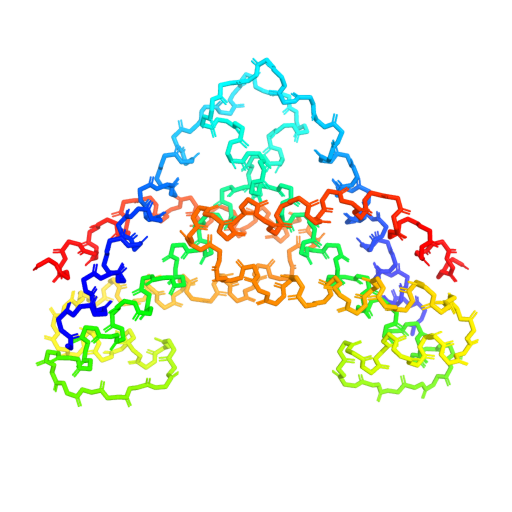 ? -6.941 -13.211 -6.266 1 97 54 TRP B C 1
ATOM 1559 O O . TRP B 1 54 ? -7.883 -13.984 -6.449 1 97 54 TRP B O 1
ATOM 1569 N N . LYS B 1 55 ? -6.879 -12.07 -6.898 1 95.75 55 LYS B N 1
ATOM 1570 C CA . LYS B 1 55 ? -7.941 -11.656 -7.809 1 95.75 55 LYS B CA 1
ATOM 1571 C C . LYS B 1 55 ? -7.965 -12.539 -9.062 1 95.75 55 LYS B C 1
ATOM 1573 O O . LYS B 1 55 ? -9.039 -12.844 -9.586 1 95.75 55 LYS B O 1
ATOM 1578 N N . THR B 1 56 ? -6.812 -12.82 -9.555 1 96.94 56 THR B N 1
ATOM 1579 C CA . THR B 1 56 ? -6.715 -13.711 -10.711 1 96.94 56 THR B CA 1
ATOM 1580 C C . THR B 1 56 ? -7.25 -15.094 -10.367 1 96.94 56 THR B C 1
ATOM 1582 O O . THR B 1 56 ? -8.008 -15.688 -11.141 1 96.94 56 THR B O 1
ATOM 1585 N N . ILE B 1 57 ? -6.887 -15.594 -9.219 1 98 57 ILE B N 1
ATOM 1586 C CA . ILE B 1 57 ? -7.379 -16.891 -8.766 1 98 57 ILE B CA 1
ATOM 1587 C C . ILE B 1 57 ? -8.898 -16.844 -8.633 1 98 57 ILE B C 1
ATOM 1589 O O . ILE B 1 57 ? -9.594 -17.797 -9.031 1 98 57 ILE B O 1
ATOM 1593 N N . LYS B 1 58 ? -9.375 -15.773 -8.07 1 97.94 58 LYS B N 1
ATOM 1594 C CA . LYS B 1 58 ? -10.82 -15.594 -7.953 1 97.94 58 LYS B CA 1
ATOM 1595 C C . LYS B 1 58 ? -11.5 -15.727 -9.312 1 97.94 58 LYS B C 1
ATOM 1597 O O . LYS B 1 58 ? -12.477 -16.469 -9.461 1 97.94 58 LYS B O 1
ATOM 1602 N N . GLN B 1 59 ? -10.977 -14.984 -10.234 1 97.38 59 GLN B N 1
ATOM 1603 C CA . GLN B 1 59 ? -11.547 -15.023 -11.578 1 97.38 59 GLN B CA 1
ATOM 1604 C C . GLN B 1 59 ? -11.406 -16.422 -12.195 1 97.38 59 GLN B C 1
ATOM 1606 O O . GLN B 1 59 ? -12.312 -16.891 -12.883 1 97.38 59 GLN B O 1
ATOM 1611 N N . PHE B 1 60 ? -10.266 -17.047 -12.031 1 97.75 60 PHE B N 1
ATOM 1612 C CA . PHE B 1 60 ? -10.016 -18.406 -12.492 1 97.75 60 PHE B CA 1
ATOM 1613 C C . PHE B 1 60 ? -11.039 -19.375 -11.906 1 97.75 60 PHE B C 1
ATOM 1615 O O . PHE B 1 60 ? -11.633 -20.172 -12.625 1 97.75 60 PHE B O 1
ATOM 1622 N N . LEU B 1 61 ? -11.328 -19.297 -10.609 1 97.94 61 LEU B N 1
ATOM 1623 C CA . LEU B 1 61 ? -12.281 -20.156 -9.93 1 97.94 61 LEU B CA 1
ATOM 1624 C C . LEU B 1 61 ? -13.695 -19.938 -10.461 1 97.94 61 LEU B C 1
ATOM 1626 O O . LEU B 1 61 ? -14.484 -20.875 -10.57 1 97.94 61 LEU B O 1
ATOM 1630 N N . TYR B 1 62 ? -13.93 -18.734 -10.727 1 97.75 62 TYR B N 1
ATOM 1631 C CA . TYR B 1 62 ? -15.242 -18.406 -11.266 1 97.75 62 TYR B CA 1
ATOM 1632 C C . TYR B 1 62 ? -15.406 -18.953 -12.672 1 97.75 62 TYR B C 1
ATOM 1634 O O . TYR B 1 62 ? -16.375 -19.672 -12.961 1 97.75 62 TYR B O 1
ATOM 1642 N N . GLU B 1 63 ? -14.5 -18.688 -13.531 1 96.75 63 GLU B N 1
ATOM 1643 C CA . GLU B 1 63 ? -14.625 -19.016 -14.945 1 96.75 63 GLU B CA 1
ATOM 1644 C C . GLU B 1 63 ? -14.461 -20.5 -15.188 1 96.75 63 GLU B C 1
ATOM 1646 O O . GLU B 1 63 ? -15.141 -21.078 -16.047 1 96.75 63 GLU B O 1
ATOM 1651 N N . ILE B 1 64 ? -13.586 -21.094 -14.492 1 96.12 64 ILE B N 1
ATOM 1652 C CA . ILE B 1 64 ? -13.242 -22.484 -14.781 1 96.12 64 ILE B CA 1
ATOM 1653 C C . ILE B 1 64 ? -14.086 -23.406 -13.914 1 96.12 64 ILE B C 1
ATOM 1655 O O . ILE B 1 64 ? -14.5 -24.484 -14.359 1 96.12 64 ILE B O 1
ATOM 1659 N N . HIS B 1 65 ? -14.406 -23.016 -12.742 1 97 65 HIS B N 1
ATOM 1660 C CA . HIS B 1 65 ? -15.031 -23.953 -11.82 1 97 65 HIS B CA 1
ATOM 1661 C C . HIS B 1 65 ? -16.406 -23.469 -11.383 1 97 65 HIS B C 1
ATOM 1663 O O . HIS B 1 65 ? -17.141 -24.203 -10.711 1 97 65 HIS B O 1
ATOM 1669 N N . GLY B 1 66 ? -16.688 -22.203 -11.633 1 97.44 66 GLY B N 1
ATOM 1670 C CA . GLY B 1 66 ? -18.031 -21.703 -11.398 1 97.44 66 GLY B CA 1
ATOM 1671 C C . GLY B 1 66 ? -18.234 -21.188 -9.992 1 97.44 66 GLY B C 1
ATOM 1672 O O . GLY B 1 66 ? -19.375 -21 -9.547 1 97.44 66 GLY B O 1
ATOM 1673 N N . PHE B 1 67 ? -17.156 -20.938 -9.211 1 97.69 67 PHE B N 1
ATOM 1674 C CA . PHE B 1 67 ? -17.266 -20.422 -7.855 1 97.69 67 PHE B CA 1
ATOM 1675 C C . PHE B 1 67 ? -17.203 -18.891 -7.852 1 97.69 67 PHE B C 1
ATOM 1677 O O . PHE B 1 67 ? -16.266 -18.312 -8.398 1 97.69 67 PHE B O 1
ATOM 1684 N N . ASP B 1 68 ? -18.203 -18.281 -7.254 1 96.94 68 ASP B N 1
ATOM 1685 C CA . ASP B 1 68 ? -18.234 -16.844 -7.066 1 96.94 68 ASP B CA 1
ATOM 1686 C C . ASP B 1 68 ? -17.969 -16.469 -5.605 1 96.94 68 ASP B C 1
ATOM 1688 O O . ASP B 1 68 ? -18.891 -16.469 -4.789 1 96.94 68 ASP B O 1
ATOM 1692 N N . LEU B 1 69 ? -16.766 -16.172 -5.312 1 97.06 69 LEU B N 1
ATOM 1693 C CA . LEU B 1 69 ? -16.328 -15.961 -3.934 1 97.06 69 LEU B CA 1
ATOM 1694 C C . LEU B 1 69 ? -16.062 -14.484 -3.67 1 97.06 69 LEU B C 1
ATOM 1696 O O . LEU B 1 69 ? -15.586 -13.773 -4.555 1 97.06 69 LEU B O 1
ATOM 1700 N N . ALA B 1 70 ? -16.266 -14.062 -2.482 1 93.12 70 ALA B N 1
ATOM 1701 C CA . ALA B 1 70 ? -16.281 -12.625 -2.197 1 93.12 70 ALA B CA 1
ATOM 1702 C C . ALA B 1 70 ? -14.969 -12.172 -1.562 1 93.12 70 ALA B C 1
ATOM 1704 O O . ALA B 1 70 ? -14.547 -11.031 -1.747 1 93.12 70 ALA B O 1
ATOM 1705 N N . SER B 1 71 ? -14.258 -13.086 -0.789 1 96.44 71 SER B N 1
ATOM 1706 C CA . SER B 1 71 ? -13.117 -12.594 -0.023 1 96.44 71 SER B CA 1
ATOM 1707 C C . SER B 1 71 ? -11.836 -13.32 -0.423 1 96.44 71 SER B C 1
ATOM 1709 O O . SER B 1 71 ? -11.875 -14.492 -0.812 1 96.44 71 SER B O 1
ATOM 1711 N N . PRO B 1 72 ? -10.695 -12.594 -0.231 1 97.69 72 PRO B N 1
ATOM 1712 C CA . PRO B 1 72 ? -9.406 -13.203 -0.563 1 97.69 72 PRO B CA 1
ATOM 1713 C C . PRO B 1 72 ? -9.164 -14.516 0.182 1 97.69 72 PRO B C 1
ATOM 1715 O O . PRO B 1 72 ? -8.711 -15.492 -0.415 1 97.69 72 PRO B O 1
ATOM 1718 N N . LYS B 1 73 ? -9.5 -14.492 1.411 1 97.94 73 LYS B N 1
ATOM 1719 C CA . LYS B 1 73 ? -9.266 -15.688 2.217 1 97.94 73 LYS B CA 1
ATOM 1720 C C . LYS B 1 73 ? -10.07 -16.875 1.696 1 97.94 73 LYS B C 1
ATOM 1722 O O . LYS B 1 73 ? -9.547 -17.984 1.567 1 97.94 73 LYS B O 1
ATOM 1727 N N . MET B 1 74 ? -11.297 -16.641 1.363 1 98.38 74 MET B N 1
ATOM 1728 C CA . MET B 1 74 ? -12.148 -17.688 0.808 1 98.38 74 MET B CA 1
ATOM 1729 C C . MET B 1 74 ? -11.594 -18.188 -0.522 1 98.38 74 MET B C 1
ATOM 1731 O O . MET B 1 74 ? -11.633 -19.391 -0.805 1 98.38 74 MET B O 1
ATOM 1735 N N . VAL B 1 75 ? -11.117 -17.281 -1.278 1 98.56 75 VAL B N 1
ATOM 1736 C CA . VAL B 1 75 ? -10.578 -17.594 -2.596 1 98.56 75 VAL B CA 1
ATOM 1737 C C . VAL B 1 75 ? -9.375 -18.531 -2.453 1 98.56 75 VAL B C 1
ATOM 1739 O O . VAL B 1 75 ? -9.305 -19.578 -3.115 1 98.56 75 VAL B O 1
ATOM 1742 N N . ILE B 1 76 ? -8.484 -18.188 -1.585 1 98.5 76 ILE B N 1
ATOM 1743 C CA . ILE B 1 76 ? -7.266 -18.984 -1.415 1 98.5 76 ILE B CA 1
ATOM 1744 C C . ILE B 1 76 ? -7.609 -20.344 -0.827 1 98.5 76 ILE B C 1
ATOM 1746 O O . ILE B 1 76 ? -7.043 -21.359 -1.23 1 98.5 76 ILE B O 1
ATOM 1750 N N . LYS B 1 77 ? -8.547 -20.359 0.042 1 98.5 77 LYS B N 1
ATOM 1751 C CA . LYS B 1 77 ? -8.961 -21.625 0.645 1 98.5 77 LYS B CA 1
ATOM 1752 C C . LYS B 1 77 ? -9.609 -22.531 -0.389 1 98.5 77 LYS B C 1
ATOM 1754 O O . LYS B 1 77 ? -9.336 -23.734 -0.415 1 98.5 77 LYS B O 1
ATOM 1759 N N . LYS B 1 78 ? -10.477 -22.031 -1.179 1 98.56 78 LYS B N 1
ATOM 1760 C CA . LYS B 1 78 ? -11.109 -22.828 -2.221 1 98.56 78 LYS B CA 1
ATOM 1761 C C . LYS B 1 78 ? -10.078 -23.344 -3.219 1 98.56 78 LYS B C 1
ATOM 1763 O O . LYS B 1 78 ? -10.164 -24.484 -3.672 1 98.56 78 LYS B O 1
ATOM 1768 N N . PHE B 1 79 ? -9.141 -22.469 -3.576 1 98.38 79 PHE B N 1
ATOM 1769 C CA . PHE B 1 79 ? -8.039 -22.828 -4.465 1 98.38 79 PHE B CA 1
ATOM 1770 C C . PHE B 1 79 ? -7.27 -24.031 -3.91 1 98.38 79 PHE B C 1
ATOM 1772 O O . PHE B 1 79 ? -6.867 -24.906 -4.664 1 98.38 79 PHE B O 1
ATOM 1779 N N . PHE B 1 80 ? -7.082 -24.031 -2.623 1 98.56 80 PHE B N 1
ATOM 1780 C CA . PHE B 1 80 ? -6.453 -25.141 -1.92 1 98.56 80 PHE B CA 1
ATOM 1781 C C . PHE B 1 80 ? -7.348 -26.375 -1.95 1 98.56 80 PHE B C 1
ATOM 1783 O O . PHE B 1 80 ? -6.883 -27.484 -2.25 1 98.56 80 PHE B O 1
ATOM 1790 N N . GLU B 1 81 ? -8.586 -26.188 -1.681 1 98.25 81 GLU B N 1
ATOM 1791 C CA . GLU B 1 81 ? -9.539 -27.297 -1.641 1 98.25 81 GLU B CA 1
ATOM 1792 C C . GLU B 1 81 ? -9.578 -28.047 -2.971 1 98.25 81 GLU B C 1
ATOM 1794 O O . GLU B 1 81 ? -9.781 -29.266 -3.002 1 98.25 81 GLU B O 1
ATOM 1799 N N . LEU B 1 82 ? -9.406 -27.359 -4.008 1 97.88 82 LEU B N 1
ATOM 1800 C CA . LEU B 1 82 ? -9.492 -27.938 -5.344 1 97.88 82 LEU B CA 1
ATOM 1801 C C . LEU B 1 82 ? -8.172 -28.578 -5.746 1 97.88 82 LEU B C 1
ATOM 1803 O O . LEU B 1 82 ? -8.055 -29.141 -6.836 1 97.88 82 LEU B O 1
ATOM 1807 N N . GLY B 1 83 ? -7.152 -28.375 -4.945 1 97.38 83 GLY B N 1
ATOM 1808 C CA . GLY B 1 83 ? -5.922 -29.125 -5.141 1 97.38 83 GLY B CA 1
ATOM 1809 C C . GLY B 1 83 ? -4.828 -28.312 -5.812 1 97.38 83 GLY B C 1
ATOM 1810 O O . GLY B 1 83 ? -3.791 -28.859 -6.191 1 97.38 83 GLY B O 1
ATOM 1811 N N . TYR B 1 84 ? -5.086 -26.984 -5.91 1 97.44 84 TYR B N 1
ATOM 1812 C CA . TYR B 1 84 ? -4.117 -26.172 -6.633 1 97.44 84 TYR B CA 1
ATOM 1813 C C . TYR B 1 84 ? -3.008 -25.688 -5.703 1 97.44 84 TYR B C 1
ATOM 1815 O O . TYR B 1 84 ? -2.006 -25.141 -6.156 1 97.44 84 TYR B O 1
ATOM 1823 N N . LEU B 1 85 ? -3.225 -25.828 -4.438 1 97.44 85 LEU B N 1
ATOM 1824 C CA . LEU B 1 85 ? -2.211 -25.484 -3.445 1 97.44 85 LEU B CA 1
ATOM 1825 C C . LEU B 1 85 ? -1.896 -26.688 -2.555 1 97.44 85 LEU B C 1
ATOM 1827 O O . LEU B 1 85 ? -2.789 -27.453 -2.217 1 97.44 85 LEU B O 1
ATOM 1831 N N . GLN B 1 86 ? -0.653 -26.781 -2.143 1 96.5 86 GLN B N 1
ATOM 1832 C CA . GLN B 1 86 ? -0.28 -27.703 -1.078 1 96.5 86 GLN B CA 1
ATOM 1833 C C . GLN B 1 86 ? -0.546 -27.109 0.297 1 96.5 86 GLN B C 1
ATOM 1835 O O . GLN B 1 86 ? -0.721 -25.891 0.423 1 96.5 86 GLN B O 1
ATOM 1840 N N . TYR B 1 87 ? -0.557 -27.922 1.288 1 95.75 87 TYR B N 1
ATOM 1841 C CA . TYR B 1 87 ? -0.899 -27.484 2.637 1 95.75 87 TYR B CA 1
ATOM 1842 C C . TYR B 1 87 ? 0.04 -26.391 3.107 1 95.75 87 TYR B C 1
ATOM 1844 O O . TYR B 1 87 ? -0.405 -25.375 3.654 1 95.75 87 TYR B O 1
ATOM 1852 N N . ASP B 1 88 ? 1.271 -26.531 2.928 1 95.75 88 ASP B N 1
ATOM 1853 C CA . ASP B 1 88 ? 2.242 -25.531 3.367 1 95.75 88 ASP B CA 1
ATOM 1854 C C . ASP B 1 88 ? 2.111 -24.25 2.561 1 95.75 88 ASP B C 1
ATOM 1856 O O . ASP B 1 88 ? 2.395 -23.156 3.066 1 95.75 88 ASP B O 1
ATOM 1860 N N . GLU B 1 89 ? 1.646 -24.328 1.315 1 97.75 89 GLU B N 1
ATOM 1861 C CA . GLU B 1 89 ? 1.456 -23.172 0.457 1 97.75 89 GLU B CA 1
ATOM 1862 C C . GLU B 1 89 ? 0.218 -22.375 0.867 1 97.75 89 GLU B C 1
ATOM 1864 O O . GLU B 1 89 ? 0.18 -21.156 0.719 1 97.75 89 GLU B O 1
ATOM 1869 N N . LEU B 1 90 ? -0.747 -23.141 1.382 1 98.12 90 LEU B N 1
ATOM 1870 C CA . LEU B 1 90 ? -1.957 -22.484 1.859 1 98.12 90 LEU B CA 1
ATOM 1871 C C . LEU B 1 90 ? -1.633 -21.484 2.963 1 98.12 90 LEU B C 1
ATOM 1873 O O . LEU B 1 90 ? -1.998 -20.312 2.869 1 98.12 90 LEU B O 1
ATOM 1877 N N . ASP B 1 91 ? -0.928 -21.922 3.971 1 97.88 91 ASP B N 1
ATOM 1878 C CA . ASP B 1 91 ? -0.573 -21.078 5.105 1 97.88 91 ASP B CA 1
ATOM 1879 C C . ASP B 1 91 ? 0.269 -19.891 4.66 1 97.88 91 ASP B C 1
ATOM 1881 O O . ASP B 1 91 ? 0.063 -18.766 5.129 1 97.88 91 ASP B O 1
ATOM 1885 N N . VAL B 1 92 ? 1.218 -20.141 3.799 1 98.44 92 VAL B N 1
ATOM 1886 C CA . VAL B 1 92 ? 2.105 -19.094 3.301 1 98.44 92 VAL B CA 1
ATOM 1887 C C . VAL B 1 92 ? 1.293 -18.031 2.566 1 98.44 92 VAL B C 1
ATOM 1889 O O . VAL B 1 92 ? 1.502 -16.828 2.766 1 98.44 92 VAL B O 1
ATOM 1892 N N . PHE B 1 93 ? 0.364 -18.469 1.732 1 98.62 93 PHE B N 1
ATOM 1893 C CA . PHE B 1 93 ? -0.45 -17.531 0.952 1 98.62 93 PHE B CA 1
ATOM 1894 C C . PHE B 1 93 ? -1.37 -16.734 1.858 1 98.62 93 PHE B C 1
ATOM 1896 O O . PHE B 1 93 ? -1.468 -15.508 1.722 1 98.62 93 PHE B O 1
ATOM 1903 N N . LEU B 1 94 ? -2.027 -17.391 2.822 1 98.38 94 LEU B N 1
ATOM 1904 C CA . LEU B 1 94 ? -2.896 -16.688 3.764 1 98.38 94 LEU B CA 1
ATOM 1905 C C . LEU B 1 94 ? -2.109 -15.68 4.582 1 98.38 94 LEU B C 1
ATOM 1907 O O . LEU B 1 94 ? -2.607 -14.586 4.867 1 98.38 94 LEU B O 1
ATOM 1911 N N . HIS B 1 95 ? -0.937 -16.047 4.914 1 98.12 95 HIS B N 1
ATOM 1912 C CA . HIS B 1 95 ? -0.082 -15.117 5.656 1 98.12 95 HIS B CA 1
ATOM 1913 C C . HIS B 1 95 ? 0.292 -13.914 4.805 1 98.12 95 HIS B C 1
ATOM 1915 O O . HIS B 1 95 ? 0.423 -12.797 5.32 1 98.12 95 HIS B O 1
ATOM 1921 N N . ALA B 1 96 ? 0.517 -14.102 3.496 1 98.25 96 ALA B N 1
ATOM 1922 C CA . ALA B 1 96 ? 0.785 -12.984 2.598 1 98.25 96 ALA B CA 1
ATOM 1923 C C . ALA B 1 96 ? -0.358 -11.969 2.625 1 98.25 96 ALA B C 1
ATOM 1925 O O . ALA B 1 96 ? -0.125 -10.758 2.592 1 98.25 96 ALA B O 1
ATOM 1926 N N . LEU B 1 97 ? -1.583 -12.484 2.658 1 97.38 97 LEU B N 1
ATOM 1927 C CA . LEU B 1 97 ? -2.75 -11.617 2.758 1 97.38 97 LEU B CA 1
ATOM 1928 C C . LEU B 1 97 ? -2.707 -10.789 4.039 1 97.38 97 LEU B C 1
ATOM 1930 O O . LEU B 1 97 ? -3.02 -9.602 4.027 1 97.38 97 LEU B O 1
ATOM 1934 N N . ASP B 1 98 ? -2.289 -11.461 5.098 1 96.25 98 ASP B N 1
ATOM 1935 C CA . ASP B 1 98 ? -2.201 -10.781 6.383 1 96.25 98 ASP B CA 1
ATOM 1936 C C . ASP B 1 98 ? -1.142 -9.68 6.352 1 96.25 98 ASP B C 1
ATOM 1938 O O . ASP B 1 98 ? -1.355 -8.586 6.883 1 96.25 98 ASP B O 1
ATOM 1942 N N . ILE B 1 99 ? 0.006 -9.961 5.785 1 96.38 99 ILE B N 1
ATOM 1943 C CA . ILE B 1 99 ? 1.076 -8.977 5.664 1 96.38 99 ILE B CA 1
ATOM 1944 C C . ILE B 1 99 ? 0.584 -7.773 4.863 1 96.38 99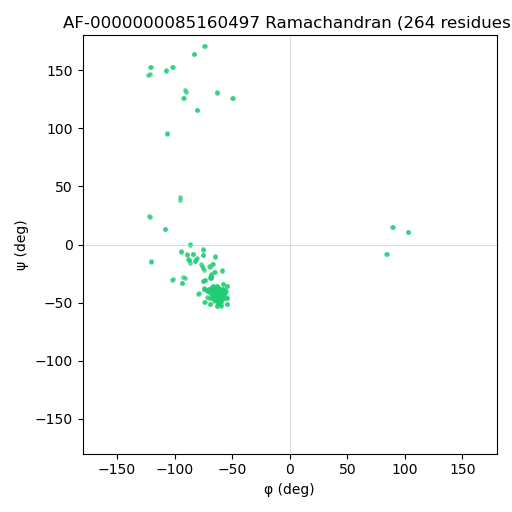 ILE B C 1
ATOM 1946 O O . ILE B 1 99 ? 0.752 -6.629 5.285 1 96.38 99 ILE B O 1
ATOM 1950 N N . ARG B 1 100 ? -0.01 -8.031 3.75 1 94.31 100 ARG B N 1
ATOM 1951 C CA . ARG B 1 100 ? -0.521 -6.977 2.883 1 94.31 100 ARG B CA 1
ATOM 1952 C C . ARG B 1 100 ? -1.492 -6.07 3.635 1 94.31 100 ARG B C 1
ATOM 1954 O O . ARG B 1 100 ? -1.424 -4.848 3.52 1 94.31 100 ARG B O 1
ATOM 1961 N N . ASN B 1 101 ? -2.348 -6.645 4.445 1 89.94 101 ASN B N 1
ATOM 1962 C CA . ASN B 1 101 ? -3.332 -5.887 5.211 1 89.94 101 ASN B CA 1
ATOM 1963 C C . ASN B 1 101 ? -2.666 -5.031 6.281 1 89.94 101 ASN B C 1
ATOM 1965 O O . ASN B 1 101 ? -3.182 -3.973 6.648 1 89.94 101 ASN B O 1
ATOM 1969 N N . SER B 1 102 ? -1.509 -5.504 6.688 1 90.19 102 SER B N 1
ATOM 1970 C CA . SER B 1 102 ? -0.807 -4.824 7.77 1 90.19 102 SER B CA 1
ATOM 1971 C C . SER B 1 102 ? 0.08 -3.703 7.234 1 90.19 102 SER B C 1
ATOM 1973 O O . SER B 1 102 ? 0.534 -2.848 7.996 1 90.19 102 SER B O 1
ATOM 1975 N N . CYS B 1 103 ? 0.355 -3.615 5.93 1 88.12 103 CYS B N 1
ATOM 1976 C CA . CYS B 1 103 ? 1.294 -2.674 5.332 1 88.12 103 CYS B CA 1
ATOM 1977 C C . CYS B 1 103 ? 0.79 -1.241 5.465 1 88.12 103 CYS B C 1
ATOM 1979 O O . CYS B 1 103 ? 1.574 -0.293 5.395 1 88.12 103 CYS B O 1
ATOM 1981 N N . ASN B 1 104 ? -0.501 -1.05 5.75 1 77.19 104 ASN B N 1
ATOM 1982 C CA . ASN B 1 104 ? -1.061 0.282 5.957 1 77.19 104 ASN B CA 1
ATOM 1983 C C . ASN B 1 104 ? -0.661 0.852 7.316 1 77.19 104 ASN B C 1
ATOM 1985 O O . ASN B 1 104 ? -0.867 2.037 7.582 1 77.19 104 ASN B O 1
ATOM 1989 N N . HIS B 1 105 ? 0.043 -0.046 8.07 1 80 105 HIS B N 1
ATOM 1990 C CA . HIS B 1 105 ? 0.338 0.332 9.445 1 80 105 HIS B CA 1
ATOM 1991 C C . HIS B 1 105 ? 1.84 0.322 9.711 1 80 105 HIS B C 1
ATOM 1993 O O . HIS B 1 105 ? 2.271 0.211 10.867 1 80 105 HIS B O 1
ATOM 1999 N N . ILE B 1 106 ? 2.551 0.471 8.742 1 80.75 106 ILE B N 1
ATOM 2000 C CA . ILE B 1 106 ? 3.982 0.282 8.945 1 80.75 106 ILE B CA 1
ATOM 2001 C C . ILE B 1 106 ? 4.652 1.632 9.195 1 80.75 106 ILE B C 1
ATOM 2003 O O . ILE B 1 106 ? 5.719 1.912 8.648 1 80.75 106 ILE B O 1
ATOM 2007 N N . TYR B 1 107 ? 4.051 2.473 9.938 1 80.31 107 TYR B N 1
ATOM 2008 C CA . TYR B 1 107 ? 4.613 3.795 10.188 1 80.31 107 TYR B CA 1
ATOM 2009 C C . TYR B 1 107 ? 5.762 3.719 11.188 1 80.31 107 TYR B C 1
ATOM 2011 O O . TYR B 1 107 ? 6.582 4.637 11.273 1 80.31 107 TYR B O 1
ATOM 2019 N N . ASN B 1 108 ? 5.793 2.617 11.914 1 83.81 108 ASN B N 1
ATOM 2020 C CA . ASN B 1 108 ? 6.879 2.379 12.859 1 83.81 108 ASN B CA 1
ATOM 2021 C C . ASN B 1 108 ? 8.031 1.614 12.211 1 83.81 108 ASN B C 1
ATOM 2023 O O . ASN B 1 108 ? 7.809 0.598 11.547 1 83.81 108 ASN B O 1
ATOM 2027 N N . HIS B 1 109 ? 9.211 2.102 12.438 1 85.88 109 HIS B N 1
ATOM 2028 C CA . HIS B 1 109 ? 10.383 1.518 11.797 1 85.88 109 HIS B CA 1
ATOM 2029 C C . HIS B 1 109 ? 10.562 0.057 12.195 1 85.88 109 HIS B C 1
ATOM 2031 O O . HIS B 1 109 ? 10.875 -0.788 11.359 1 85.88 109 HIS B O 1
ATOM 2037 N N . SER B 1 110 ? 10.359 -0.219 13.453 1 90.25 110 SER B N 1
ATOM 2038 C CA . SER B 1 110 ? 10.539 -1.591 13.914 1 90.25 110 SER B CA 1
ATOM 2039 C C . SER B 1 110 ? 9.523 -2.527 13.266 1 90.25 110 SER B C 1
ATOM 2041 O O . SER B 1 110 ? 9.852 -3.66 12.914 1 90.25 110 SER B O 1
ATOM 2043 N N . VAL B 1 111 ? 8.328 -2.041 13.133 1 91.38 111 VAL B N 1
ATOM 2044 C CA . VAL B 1 111 ? 7.285 -2.83 12.492 1 91.38 111 VAL B CA 1
ATOM 2045 C C . VAL B 1 111 ? 7.629 -3.049 11.023 1 91.38 111 VAL B C 1
ATOM 2047 O O . VAL B 1 111 ? 7.492 -4.16 10.508 1 91.38 111 VAL B O 1
ATOM 2050 N N . PHE B 1 112 ? 8.148 -2.037 10.43 1 94.25 112 PHE B N 1
ATOM 2051 C CA . PHE B 1 112 ? 8.531 -2.137 9.031 1 94.25 112 PHE B CA 1
ATOM 2052 C C . PHE B 1 112 ? 9.602 -3.209 8.836 1 94.25 112 PHE B C 1
ATOM 2054 O O . PHE B 1 112 ? 9.484 -4.055 7.945 1 94.25 112 PHE B O 1
ATOM 2061 N N . VAL B 1 113 ? 10.617 -3.16 9.625 1 94.44 113 VAL B N 1
ATOM 2062 C CA . VAL B 1 113 ? 11.742 -4.078 9.508 1 94.44 113 VAL B CA 1
ATOM 2063 C C . VAL B 1 113 ? 11.25 -5.52 9.648 1 94.44 113 VAL B C 1
ATOM 2065 O O . VAL B 1 113 ? 11.656 -6.398 8.883 1 94.44 113 VAL B O 1
ATOM 2068 N N . GLU B 1 114 ? 10.383 -5.762 10.539 1 94.62 114 GLU B N 1
ATOM 2069 C CA . GLU B 1 114 ? 9.844 -7.098 10.773 1 94.62 114 GLU B CA 1
ATOM 2070 C C . GLU B 1 114 ? 9.023 -7.574 9.578 1 94.62 114 GLU B C 1
ATOM 2072 O O . GLU B 1 114 ? 9.18 -8.711 9.125 1 94.62 114 GLU B O 1
ATOM 2077 N N . LEU B 1 115 ? 8.203 -6.758 9.078 1 95.75 115 LEU B N 1
ATOM 2078 C CA . LEU B 1 115 ? 7.359 -7.113 7.938 1 95.75 115 LEU B CA 1
ATOM 2079 C C . LEU B 1 115 ? 8.203 -7.312 6.684 1 95.75 115 LEU B C 1
ATOM 2081 O O . LEU B 1 115 ? 7.969 -8.25 5.918 1 95.75 115 LEU B O 1
ATOM 2085 N N . TYR B 1 116 ? 9.188 -6.465 6.523 1 96.94 116 TYR B N 1
ATOM 2086 C CA . TYR B 1 116 ? 10.047 -6.531 5.352 1 96.94 116 TYR B CA 1
ATOM 2087 C C . TYR B 1 116 ? 10.797 -7.859 5.297 1 96.94 116 TYR B C 1
ATOM 2089 O O . TYR B 1 116 ? 10.906 -8.469 4.23 1 96.94 116 TYR B O 1
ATOM 2097 N N . LYS B 1 117 ? 11.266 -8.281 6.441 1 97.06 117 LYS B N 1
ATOM 2098 C CA . LYS B 1 117 ? 11.969 -9.562 6.516 1 97.06 117 LYS B CA 1
ATOM 2099 C C . LYS B 1 117 ? 11.078 -10.703 6.031 1 97.06 117 LYS B C 1
ATOM 2101 O O . LYS B 1 117 ? 11.555 -11.633 5.371 1 97.06 117 LYS B O 1
ATOM 2106 N N .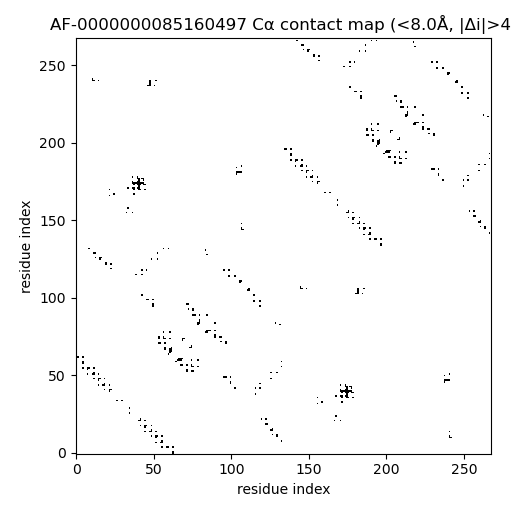 GLN B 1 118 ? 9.883 -10.617 6.355 1 97.44 118 GLN B N 1
ATOM 2107 C CA . GLN B 1 118 ? 8.938 -11.648 5.93 1 97.44 118 GLN B CA 1
ATOM 2108 C C . GLN B 1 118 ? 8.648 -11.547 4.438 1 97.44 118 GLN B C 1
ATOM 2110 O O . GLN B 1 118 ? 8.555 -12.562 3.746 1 97.44 118 GLN B O 1
ATOM 2115 N N . ILE B 1 119 ? 8.531 -10.383 3.936 1 98 119 ILE B N 1
ATOM 2116 C CA . ILE B 1 119 ? 8.172 -10.133 2.543 1 98 119 ILE B CA 1
ATOM 2117 C C . ILE B 1 119 ? 9.258 -10.703 1.625 1 98 119 ILE B C 1
ATOM 2119 O O . ILE B 1 119 ? 8.945 -11.312 0.599 1 98 119 ILE B O 1
ATOM 2123 N N . VAL B 1 120 ? 10.508 -10.562 2.02 1 97.94 120 VAL B N 1
ATOM 2124 C CA . VAL B 1 120 ? 11.617 -11.031 1.202 1 97.94 120 VAL B CA 1
ATOM 2125 C C . VAL B 1 120 ? 11.57 -12.555 1.093 1 97.94 120 VAL B C 1
ATOM 2127 O O . VAL B 1 120 ? 12.008 -13.125 0.094 1 97.94 120 VAL B O 1
ATOM 2130 N N . GLU B 1 121 ? 10.953 -13.25 2.01 1 97.88 121 GLU B N 1
ATOM 2131 C CA . GLU B 1 121 ? 10.875 -14.711 2.027 1 97.88 121 GLU B CA 1
ATOM 2132 C C . GLU B 1 121 ? 9.883 -15.227 0.989 1 97.88 121 GLU B C 1
ATOM 2134 O O . GLU B 1 121 ? 9.844 -16.422 0.699 1 97.88 121 GLU B O 1
ATOM 2139 N N . TYR B 1 122 ? 9.18 -14.352 0.438 1 98.5 122 TYR B N 1
ATOM 2140 C CA . TYR B 1 122 ? 8.18 -14.766 -0.542 1 98.5 122 TYR B CA 1
ATOM 2141 C C . TYR B 1 122 ? 8.797 -14.883 -1.931 1 98.5 122 TYR B C 1
ATOM 2143 O O . TYR B 1 122 ? 8.094 -15.195 -2.9 1 98.5 122 TYR B O 1
ATOM 2151 N N . ARG B 1 123 ? 10.07 -14.609 -2.008 1 97.62 123 ARG B N 1
ATOM 2152 C CA . ARG B 1 123 ? 10.766 -14.852 -3.266 1 97.62 123 ARG B CA 1
ATOM 2153 C C . ARG B 1 123 ? 10.469 -16.25 -3.801 1 97.62 123 ARG B C 1
ATOM 2155 O O . ARG B 1 123 ? 10.617 -17.234 -3.08 1 97.62 123 ARG B O 1
ATOM 2162 N N . GLY B 1 124 ? 10.023 -16.297 -5.031 1 97.56 124 GLY B N 1
ATOM 2163 C CA . GLY B 1 124 ? 9.797 -17.562 -5.707 1 97.56 124 GLY B CA 1
ATOM 2164 C C . GLY B 1 124 ? 8.445 -18.188 -5.391 1 97.56 124 GLY B C 1
ATOM 2165 O O . GLY B 1 124 ? 8.047 -19.172 -6.012 1 97.56 124 GLY B O 1
ATOM 2166 N N . PHE B 1 125 ? 7.68 -17.641 -4.43 1 98.38 125 PHE B N 1
ATOM 2167 C CA . PHE B 1 125 ? 6.406 -18.234 -4.031 1 98.38 125 PHE B CA 1
ATOM 2168 C C . PHE B 1 125 ? 5.34 -17.984 -5.09 1 98.38 125 PHE B C 1
ATOM 2170 O O . PHE B 1 125 ? 4.73 -18.938 -5.598 1 98.38 125 PHE B O 1
ATOM 2177 N N . PHE B 1 126 ? 5.18 -16.797 -5.527 1 98 126 PHE B N 1
ATOM 2178 C CA . PHE B 1 126 ? 4.074 -16.438 -6.406 1 98 126 PHE B CA 1
ATOM 2179 C C . PHE B 1 126 ? 4.312 -16.953 -7.816 1 98 126 PHE B C 1
ATOM 2181 O O . PHE B 1 126 ? 3.379 -17.422 -8.477 1 98 126 PHE B O 1
ATOM 2188 N N . PRO B 1 127 ? 5.582 -16.891 -8.266 1 97 127 PRO B N 1
ATOM 2189 C CA . PRO B 1 127 ? 5.824 -17.516 -9.57 1 97 127 PRO B CA 1
ATOM 2190 C C . PRO B 1 127 ? 5.367 -18.969 -9.633 1 97 127 PRO B C 1
ATOM 2192 O O . PRO B 1 127 ? 4.785 -19.391 -10.633 1 97 127 PRO B O 1
ATOM 2195 N N . ARG B 1 128 ? 5.512 -19.672 -8.578 1 96.25 128 ARG B N 1
ATOM 2196 C CA . ARG B 1 128 ? 5.109 -21.078 -8.531 1 96.25 128 ARG B CA 1
ATOM 2197 C C . ARG B 1 128 ? 3.59 -21.203 -8.555 1 96.25 128 ARG B C 1
ATOM 2199 O O . ARG B 1 128 ? 3.051 -22.078 -9.234 1 96.25 128 ARG B O 1
ATOM 2206 N N . ILE B 1 129 ? 2.947 -20.344 -7.895 1 96.56 129 ILE B N 1
ATOM 2207 C CA . ILE B 1 129 ? 1.493 -20.406 -7.789 1 96.56 129 ILE B CA 1
ATOM 2208 C C . ILE B 1 129 ? 0.859 -20.062 -9.133 1 96.56 129 ILE B C 1
ATOM 2210 O O . ILE B 1 129 ? -0.04 -20.766 -9.602 1 96.56 129 ILE B O 1
ATOM 2214 N N . ILE B 1 130 ? 1.353 -19.016 -9.727 1 94.06 130 ILE B N 1
ATOM 2215 C CA . ILE B 1 130 ? 0.651 -18.484 -10.898 1 94.06 130 ILE B CA 1
ATOM 2216 C C . ILE B 1 130 ? 0.903 -19.406 -12.094 1 94.06 130 ILE B C 1
ATOM 2218 O O . ILE B 1 130 ? 0.158 -19.359 -13.078 1 94.06 130 ILE B O 1
ATOM 2222 N N . GLN B 1 131 ? 1.953 -20.156 -12.031 1 93.69 131 GLN B N 1
ATOM 2223 C CA . GLN B 1 131 ? 2.195 -21.156 -13.07 1 93.69 131 GLN B CA 1
ATOM 2224 C C . GLN B 1 131 ? 1.038 -22.156 -13.164 1 93.69 131 GLN B C 1
ATOM 2226 O O . GLN B 1 131 ? 0.775 -22.703 -14.227 1 93.69 131 GLN B O 1
ATOM 2231 N N . ARG B 1 132 ? 0.306 -22.281 -12.164 1 92.62 132 ARG B N 1
ATOM 2232 C CA . ARG B 1 132 ? -0.799 -23.234 -12.102 1 92.62 132 ARG B CA 1
ATOM 2233 C C . ARG B 1 132 ? -2.049 -22.672 -12.766 1 92.62 132 ARG B C 1
ATOM 2235 O O . ARG B 1 132 ? -3.002 -23.391 -13.039 1 92.62 132 ARG B O 1
ATOM 2242 N N . LEU B 1 133 ? -2.01 -21.375 -12.992 1 91.44 133 LEU B N 1
ATOM 2243 C CA . LEU B 1 133 ? -3.145 -20.703 -13.625 1 91.44 133 LEU B CA 1
ATOM 2244 C C . LEU B 1 133 ? -3.002 -20.719 -15.141 1 91.44 133 LEU B C 1
ATOM 2246 O O . LEU B 1 133 ? -3.867 -20.203 -15.852 1 91.44 133 LEU B O 1
ATOM 2250 N N . GLU B 1 134 ? -1.814 -21.156 -15.68 1 82.5 134 GLU B N 1
ATOM 2251 C CA . GLU B 1 134 ? -1.613 -21.266 -17.125 1 82.5 134 GLU B CA 1
ATOM 2252 C C . GLU B 1 134 ? -2.369 -22.469 -17.688 1 82.5 134 GLU B C 1
ATOM 2254 O O . GLU B 1 134 ? -2.504 -23.5 -17.016 1 82.5 134 GLU B O 1
#

InterPro domains:
  IPR010235 Probable ribonuclease HepT [PF08780] (14-134)

Organism: Gracilinema caldarium (strain ATCC 51460 / DSM 7334 / H1) (NCBI:txid744872)

Sequence (268 aa):
MEEKLDNLRNQCFAAVQDFEKALDIDLTRLDAQLIDVIQNGQVQKFEIAVEICWKTIKQFLYEIHGFDLASPKMVIKKFFELGYLQYDELDVFLHALDIRNSCNHIYNHSVFVELYKQIVEYRGFFPRIIQRLEMEEKLDNLRNQCFAAVQDFEKALDIDLTRLDAQLIDVIQNGQVQKFEIAVEICWKTIKQFLYEIHGFDLASPKMVIKKFFELGYLQYDELDVFLHALDIRNSCNHIYNHSVFVELYKQIVEYRGFFPRIIQRLE

Solvent-accessible surface area (backbone atoms only — not comparable to full-atom values): 14632 Å² total; per-residue (Å²): 121,71,60,58,46,52,50,36,45,53,44,28,52,50,32,38,49,49,30,52,54,50,69,65,57,80,62,84,88,52,56,71,67,59,44,53,32,35,52,35,8,42,49,40,31,44,42,40,25,54,48,38,42,48,50,34,50,39,45,44,37,28,74,76,72,65,44,89,71,89,45,68,67,57,35,54,50,50,43,30,73,74,63,77,39,53,75,72,50,44,57,52,52,55,46,50,55,53,51,50,69,47,59,70,62,46,70,42,68,70,56,35,54,57,53,49,60,54,57,63,67,47,64,71,49,57,62,59,55,56,58,70,74,106,120,73,60,57,48,51,51,36,45,52,44,27,52,50,32,38,48,50,31,52,54,48,70,64,58,79,62,86,88,53,54,73,67,58,43,52,30,35,52,34,8,42,50,38,32,44,42,39,25,55,47,38,43,48,50,32,50,39,44,45,38,29,75,74,70,64,43,86,72,91,45,66,68,58,35,53,51,51,44,31,72,74,62,77,39,52,75,73,50,46,56,53,50,55,48,50,54,51,50,49,69,46,60,72,65,46,72,43,68,71,55,34,54,56,52,48,60,56,58,62,67,46,66,72,50,58,64,59,57,55,59,69,74,105